Protein AF-A0A167XS06-F1 (afdb_monomer)

Nearest PDB structures (foldseek):
  6rwe-assembly1_I  TM=3.250E-01  e=2.064E+00  Saccharomyces cerevisiae
  8dfv-assembly1_K  TM=3.296E-01  e=2.649E+00  Drosophila melanogaster

Organism: NCBI:txid392613

Structure (mmCIF, N/CA/C/O backbone):
data_AF-A0A167XS06-F1
#
_entry.id   AF-A0A167XS06-F1
#
loop_
_atom_site.group_PDB
_atom_site.id
_atom_site.type_symbol
_atom_site.label_atom_id
_atom_site.label_alt_id
_atom_site.label_comp_id
_atom_site.label_asym_id
_atom_site.label_entity_id
_atom_site.label_seq_id
_atom_site.pdbx_PDB_ins_code
_atom_site.Cartn_x
_atom_site.Cartn_y
_atom_site.Cartn_z
_atom_site.occupancy
_atom_site.B_iso_or_equiv
_atom_site.auth_seq_id
_atom_site.auth_comp_id
_atom_site.auth_asym_id
_atom_site.auth_atom_id
_atom_site.pdbx_PDB_model_num
ATOM 1 N N . MET A 1 1 ? 61.773 34.497 -52.240 1.00 38.25 1 MET A N 1
ATOM 2 C CA . MET A 1 1 ? 62.436 33.696 -53.293 1.00 38.25 1 MET A CA 1
ATOM 3 C C . MET A 1 1 ? 62.289 32.247 -52.859 1.00 38.25 1 MET A C 1
ATOM 5 O O . MET A 1 1 ? 62.785 31.912 -51.798 1.00 38.25 1 MET A O 1
ATOM 9 N N . ALA A 1 2 ? 61.263 31.549 -53.349 1.00 40.41 2 ALA A N 1
ATOM 10 C CA . ALA A 1 2 ? 61.366 30.596 -54.462 1.00 40.41 2 ALA A CA 1
ATOM 11 C C . ALA A 1 2 ? 62.485 29.565 -54.229 1.00 40.41 2 ALA A C 1
ATOM 13 O O . ALA A 1 2 ? 63.642 29.959 -54.188 1.00 40.41 2 ALA A O 1
ATOM 14 N N . PHE A 1 3 ? 62.145 28.284 -54.052 1.00 30.28 3 PHE A N 1
ATOM 15 C CA . PHE A 1 3 ? 62.346 27.257 -55.084 1.00 30.28 3 PHE A CA 1
ATOM 16 C C . PHE A 1 3 ? 61.839 25.873 -54.619 1.00 30.28 3 PHE A C 1
ATOM 18 O O . PHE A 1 3 ? 62.308 25.310 -53.638 1.00 30.28 3 PHE A O 1
ATOM 25 N N . THR A 1 4 ? 60.846 25.390 -55.374 1.00 33.03 4 THR A N 1
ATOM 26 C CA . THR A 1 4 ? 60.600 24.011 -55.850 1.00 33.03 4 THR A CA 1
ATOM 27 C C . THR A 1 4 ? 60.686 22.806 -54.908 1.00 33.03 4 THR A C 1
ATOM 29 O O . THR A 1 4 ? 61.751 22.376 -54.480 1.00 33.03 4 THR A O 1
ATOM 32 N N . VAL A 1 5 ? 59.521 22.165 -54.779 1.00 36.69 5 VAL A N 1
ATOM 33 C CA . VAL A 1 5 ? 59.286 20.775 -54.367 1.00 36.69 5 VAL A CA 1
ATOM 34 C C . VAL A 1 5 ? 59.386 19.865 -55.603 1.00 36.69 5 VAL A C 1
ATOM 36 O O . VAL A 1 5 ? 58.842 20.252 -56.643 1.00 36.69 5 VAL A O 1
ATOM 39 N N . PRO A 1 6 ? 59.991 18.664 -55.536 1.00 50.19 6 PRO A N 1
ATOM 40 C CA . PRO A 1 6 ? 59.804 17.651 -56.560 1.00 50.19 6 PRO A CA 1
ATOM 41 C C . PRO A 1 6 ? 58.687 16.663 -56.194 1.00 50.19 6 PRO A C 1
ATOM 43 O O . PRO A 1 6 ? 58.539 16.220 -55.056 1.00 50.19 6 PRO A O 1
ATOM 46 N N . PHE A 1 7 ? 57.924 16.334 -57.231 1.00 43.00 7 PHE A N 1
ATOM 47 C CA . PHE A 1 7 ? 56.999 15.213 -57.357 1.00 43.00 7 PHE A CA 1
ATOM 48 C C . PHE A 1 7 ? 57.714 13.858 -57.238 1.00 43.00 7 PHE A C 1
ATOM 50 O O . PHE A 1 7 ? 58.844 13.724 -57.702 1.00 43.00 7 PHE A O 1
ATOM 57 N N . ASN A 1 8 ? 57.005 12.866 -56.690 1.00 36.00 8 ASN A N 1
ATOM 58 C CA . ASN A 1 8 ? 56.949 11.435 -57.053 1.00 36.00 8 ASN A CA 1
ATOM 59 C C . ASN A 1 8 ? 56.239 10.727 -55.886 1.00 36.00 8 ASN A C 1
ATOM 61 O O . ASN A 1 8 ? 56.461 11.077 -54.737 1.00 36.00 8 ASN A O 1
ATOM 65 N N . GLY A 1 9 ? 55.363 9.749 -56.032 1.00 35.38 9 GLY A N 1
ATOM 66 C CA . GLY A 1 9 ? 54.934 8.913 -57.137 1.00 35.38 9 GLY A CA 1
ATOM 67 C C . GLY A 1 9 ? 53.962 7.904 -56.513 1.00 35.38 9 GLY A C 1
ATOM 68 O O . GLY A 1 9 ? 54.011 7.640 -55.312 1.00 35.38 9 GLY A O 1
ATOM 69 N N . GLN A 1 10 ? 53.025 7.410 -57.310 1.00 46.12 10 GLN A N 1
ATOM 70 C CA . GLN A 1 10 ? 51.987 6.476 -56.891 1.00 46.12 10 GLN A CA 1
ATOM 71 C C . GLN A 1 10 ? 52.590 5.172 -56.345 1.00 46.12 10 GLN A C 1
ATOM 73 O O . GLN A 1 10 ? 53.419 4.549 -57.004 1.00 46.12 10 GLN A O 1
ATOM 78 N N . GLY A 1 11 ? 52.124 4.749 -55.170 1.00 35.69 11 GLY A N 1
ATOM 79 C CA . GLY A 1 11 ? 52.288 3.397 -54.647 1.00 35.69 11 GLY A CA 1
ATOM 80 C C . GLY A 1 11 ? 50.908 2.810 -54.377 1.00 35.69 11 GLY A C 1
ATOM 81 O O . GLY A 1 11 ? 50.202 3.272 -53.486 1.00 35.69 11 GLY A O 1
ATOM 82 N N . THR A 1 12 ? 50.502 1.836 -55.185 1.00 50.31 12 THR A N 1
ATOM 83 C CA . THR A 1 12 ? 49.352 0.966 -54.922 1.00 50.31 12 THR A CA 1
ATOM 84 C C . THR A 1 12 ? 49.754 -0.059 -53.868 1.00 50.31 12 THR A C 1
ATOM 86 O O . THR A 1 12 ? 50.659 -0.859 -54.107 1.00 50.31 12 THR A O 1
ATOM 89 N N . ASP A 1 13 ? 49.096 -0.013 -52.714 1.00 46.94 13 ASP A N 1
ATOM 90 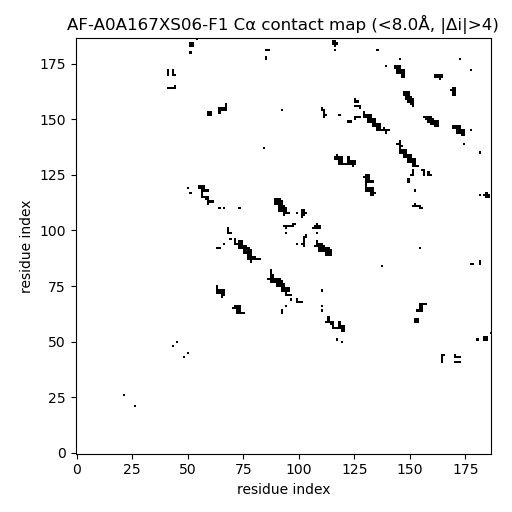C CA . ASP A 1 13 ? 49.273 -0.957 -51.611 1.00 46.94 13 ASP A CA 1
ATOM 91 C C . ASP A 1 13 ? 48.556 -2.289 -51.932 1.00 46.94 13 ASP A C 1
ATOM 93 O O . ASP A 1 13 ? 47.355 -2.268 -52.219 1.00 46.94 13 ASP A O 1
ATOM 97 N N . PRO A 1 14 ? 49.246 -3.447 -51.940 1.00 49.34 14 PRO A N 1
ATOM 98 C CA . PRO A 1 14 ? 48.638 -4.735 -52.265 1.00 49.34 14 PRO A CA 1
ATOM 99 C C . PRO A 1 14 ? 48.014 -5.467 -51.060 1.00 49.34 14 PRO A C 1
ATOM 101 O O . PRO A 1 14 ? 47.667 -6.636 -51.201 1.00 49.34 14 PRO A O 1
ATOM 104 N N . ASN A 1 15 ? 47.834 -4.832 -49.895 1.00 51.81 15 ASN A N 1
ATOM 105 C CA . ASN A 1 15 ? 47.295 -5.496 -48.695 1.00 51.81 15 ASN A CA 1
ATOM 106 C C . ASN A 1 15 ? 45.941 -4.951 -48.217 1.00 51.81 15 ASN A C 1
ATOM 108 O O . ASN A 1 15 ? 45.742 -4.650 -47.042 1.00 51.81 15 ASN A O 1
ATOM 112 N N . MET A 1 16 ? 44.960 -4.907 -49.117 1.00 43.41 16 MET A N 1
ATOM 113 C CA . MET A 1 16 ? 43.557 -4.790 -48.724 1.00 43.41 16 MET A CA 1
ATOM 114 C C . MET A 1 16 ? 43.007 -6.195 -48.447 1.00 43.41 16 MET A C 1
ATOM 116 O O . MET A 1 16 ? 42.441 -6.849 -49.322 1.00 43.41 16 MET A O 1
ATOM 120 N N . GLN A 1 17 ? 43.232 -6.688 -47.227 1.00 44.28 17 GLN A N 1
ATOM 121 C CA . GLN A 1 17 ? 42.512 -7.850 -46.709 1.00 44.28 17 GLN A CA 1
ATOM 122 C C . GLN A 1 17 ? 41.029 -7.485 -46.629 1.00 44.28 17 GLN A C 1
ATOM 124 O O . GLN A 1 17 ? 40.636 -6.590 -45.886 1.00 44.28 17 GLN A O 1
ATOM 129 N N . CYS A 1 18 ? 40.211 -8.147 -47.445 1.00 40.84 18 CYS A N 1
ATOM 130 C CA . CYS A 1 18 ? 38.765 -8.083 -47.326 1.00 40.84 18 CYS A CA 1
ATOM 131 C C . CYS A 1 18 ? 38.370 -8.695 -45.980 1.00 40.84 18 CYS A C 1
ATOM 133 O O . CYS A 1 18 ? 38.622 -9.881 -45.752 1.00 40.84 18 CYS A O 1
ATOM 135 N N . ASP A 1 19 ? 37.761 -7.889 -45.111 1.00 48.00 19 ASP A N 1
ATOM 136 C CA . ASP A 1 19 ? 37.100 -8.388 -43.911 1.00 48.00 19 ASP A CA 1
ATOM 137 C C . ASP A 1 19 ? 36.131 -9.518 -44.297 1.00 48.00 19 ASP A C 1
ATOM 139 O O . ASP A 1 19 ? 35.366 -9.374 -45.262 1.00 48.00 19 ASP A O 1
ATOM 143 N N . PRO A 1 20 ? 36.153 -10.658 -43.587 1.00 49.47 20 PRO A N 1
ATOM 144 C CA . PRO A 1 20 ? 35.199 -11.721 -43.833 1.00 49.47 20 PRO A CA 1
ATOM 145 C C . PRO A 1 20 ? 33.794 -11.179 -43.573 1.00 49.47 20 PRO A C 1
ATOM 147 O O . PRO A 1 20 ? 33.516 -10.617 -42.513 1.00 49.47 20 PRO A O 1
ATOM 150 N N . MET A 1 21 ? 32.910 -11.347 -44.561 1.00 47.50 21 MET A N 1
ATOM 151 C CA . MET A 1 21 ? 31.489 -11.057 -44.413 1.00 47.50 21 MET A CA 1
ATOM 152 C C . MET A 1 21 ? 30.991 -11.693 -43.117 1.00 47.50 21 MET A C 1
ATOM 154 O O . MET A 1 21 ? 31.120 -12.905 -42.931 1.00 47.50 21 MET A O 1
ATOM 158 N N . LEU A 1 22 ? 30.439 -10.859 -42.234 1.00 45.38 22 LEU A N 1
ATOM 159 C CA . LEU A 1 22 ? 29.699 -11.288 -41.056 1.00 45.38 22 LEU A CA 1
ATOM 160 C C . LEU A 1 22 ? 28.706 -12.366 -41.495 1.00 45.38 22 LEU A C 1
ATOM 162 O O . LEU A 1 22 ? 27.775 -12.103 -42.255 1.00 45.38 22 LEU A O 1
ATOM 166 N N . THR A 1 23 ? 28.953 -13.601 -41.070 1.00 54.94 23 THR A N 1
ATOM 167 C CA . THR A 1 23 ? 28.053 -14.722 -41.322 1.00 54.94 23 THR A CA 1
ATOM 168 C C . THR A 1 23 ? 26.709 -14.425 -40.662 1.00 54.94 23 THR A C 1
ATOM 170 O O . THR A 1 23 ? 26.686 -13.877 -39.564 1.00 54.94 23 THR A O 1
ATOM 173 N N . GLU A 1 24 ? 25.585 -14.822 -41.264 1.00 53.19 24 GLU A N 1
ATOM 174 C CA . GLU A 1 24 ? 24.232 -14.608 -40.705 1.00 53.19 24 GLU A CA 1
ATOM 175 C C . GLU A 1 24 ? 24.091 -15.047 -39.227 1.00 53.19 24 GLU A C 1
ATOM 177 O O . GLU A 1 24 ? 23.254 -14.526 -38.492 1.00 53.19 24 GLU A O 1
ATOM 182 N N . SER A 1 25 ? 24.955 -15.948 -38.744 1.00 56.50 25 SER A N 1
ATOM 183 C CA . SER A 1 25 ? 25.010 -16.364 -37.339 1.00 56.50 25 SER A CA 1
ATOM 184 C C . SER A 1 25 ? 25.463 -15.273 -36.355 1.00 56.50 25 SER A C 1
ATOM 186 O O . SER A 1 25 ? 25.025 -15.292 -35.207 1.00 56.50 25 SER A O 1
ATOM 188 N N . SER A 1 26 ? 26.305 -14.310 -36.751 1.00 54.62 26 SER A N 1
ATOM 189 C CA . SER A 1 26 ? 26.764 -13.236 -35.852 1.00 54.62 26 SER A CA 1
ATOM 190 C C . SER A 1 26 ? 25.719 -12.131 -35.694 1.00 54.62 26 SER A C 1
ATOM 192 O O . SER A 1 26 ? 25.590 -11.577 -34.607 1.00 54.62 26 SER A O 1
ATOM 194 N N . PHE A 1 27 ? 24.907 -11.887 -36.727 1.00 53.84 27 PHE A N 1
ATOM 195 C CA . PHE A 1 27 ? 23.783 -10.946 -36.660 1.00 53.84 27 PHE A CA 1
ATOM 196 C C . PHE A 1 27 ? 22.641 -11.474 -35.779 1.00 53.84 27 PHE A C 1
ATOM 198 O O . PHE A 1 27 ? 22.061 -10.717 -35.003 1.00 53.84 27 PHE A O 1
ATOM 205 N N . ASN A 1 28 ? 22.359 -12.780 -35.839 1.00 54.12 28 ASN A N 1
ATOM 206 C CA . ASN A 1 28 ? 21.335 -13.393 -34.989 1.00 54.12 28 ASN A CA 1
ATOM 207 C C . ASN A 1 28 ? 21.727 -13.381 -33.502 1.00 54.12 28 ASN A C 1
ATOM 209 O O . ASN A 1 28 ? 20.868 -13.154 -32.664 1.00 54.12 28 ASN A O 1
ATOM 213 N N . ASN A 1 29 ? 23.014 -13.516 -33.160 1.00 57.19 29 ASN A N 1
ATOM 214 C CA . ASN A 1 29 ? 23.464 -13.460 -31.763 1.00 57.19 29 ASN A CA 1
ATOM 215 C C . ASN A 1 29 ? 23.388 -12.047 -31.149 1.00 57.19 29 ASN A C 1
ATOM 217 O O . ASN A 1 29 ? 23.057 -11.919 -29.969 1.00 57.19 29 ASN A O 1
ATOM 221 N N . GLU A 1 30 ? 23.663 -10.985 -31.916 1.00 56.66 30 GLU A N 1
ATOM 222 C CA . GLU A 1 30 ? 23.468 -9.593 -31.465 1.00 56.66 30 GLU A CA 1
ATOM 223 C C . GLU A 1 30 ? 21.986 -9.218 -31.383 1.00 56.66 30 GLU A C 1
ATOM 225 O O . GLU A 1 30 ? 21.566 -8.566 -30.428 1.00 56.66 30 GLU A O 1
ATOM 230 N N . LEU A 1 31 ? 21.169 -9.678 -32.336 1.00 54.47 31 LEU A N 1
ATOM 231 C CA . LEU A 1 31 ? 19.725 -9.475 -32.294 1.00 54.47 31 LEU A CA 1
ATOM 232 C C . LEU A 1 31 ? 19.092 -10.248 -31.130 1.00 54.47 31 LEU A C 1
ATOM 234 O O . LEU A 1 31 ? 18.261 -9.688 -30.429 1.00 54.47 31 LEU A O 1
ATOM 238 N N . ASP A 1 32 ? 19.532 -11.474 -30.847 1.00 54.62 32 ASP A N 1
ATOM 239 C CA . ASP A 1 32 ? 19.076 -12.252 -29.694 1.00 54.62 32 ASP A CA 1
ATOM 240 C C . ASP A 1 32 ? 19.545 -11.643 -28.370 1.00 54.62 32 ASP A C 1
ATOM 242 O O . ASP A 1 32 ? 18.821 -11.720 -27.384 1.00 54.62 32 ASP A O 1
ATOM 246 N N . SER A 1 33 ? 20.708 -10.990 -28.301 1.00 57.47 33 SER A N 1
ATOM 247 C CA . SER A 1 33 ? 21.148 -10.288 -27.083 1.00 57.47 33 SER A CA 1
ATOM 248 C C . SER A 1 33 ? 20.498 -8.909 -26.909 1.00 57.47 33 SER A C 1
ATOM 250 O O . SER A 1 33 ? 20.222 -8.517 -25.775 1.00 57.47 33 SER A O 1
ATOM 252 N N . LEU A 1 34 ? 20.122 -8.222 -27.992 1.00 52.56 34 LEU A N 1
ATOM 253 C CA . LEU A 1 34 ? 19.254 -7.037 -27.962 1.00 52.56 34 LEU A CA 1
ATOM 254 C C . LEU A 1 34 ? 17.800 -7.393 -27.624 1.00 52.56 34 LEU A C 1
ATOM 256 O O . LEU A 1 34 ? 17.186 -6.722 -26.799 1.00 52.56 34 LEU A O 1
ATOM 260 N N . ILE A 1 35 ? 17.255 -8.475 -28.181 1.00 51.44 35 ILE A N 1
ATOM 261 C CA . ILE A 1 35 ? 15.911 -8.980 -27.873 1.00 51.44 35 ILE A CA 1
ATOM 262 C C . ILE A 1 35 ? 15.873 -9.524 -26.441 1.00 51.44 35 ILE A C 1
ATOM 264 O O . ILE A 1 35 ? 14.959 -9.173 -25.704 1.00 51.44 35 ILE A O 1
ATOM 268 N N . ASN A 1 36 ? 16.882 -10.274 -25.981 1.00 51.44 36 ASN A N 1
ATOM 269 C CA . ASN A 1 36 ? 16.979 -10.711 -24.581 1.00 51.44 36 ASN A CA 1
ATOM 270 C C . ASN A 1 36 ? 17.257 -9.543 -23.615 1.00 51.44 36 ASN A C 1
ATOM 272 O O . ASN A 1 36 ? 16.779 -9.569 -22.481 1.00 51.44 36 ASN A O 1
ATOM 276 N N . GLY A 1 37 ? 17.958 -8.493 -24.061 1.00 47.66 37 GLY A N 1
ATOM 277 C CA . GLY A 1 37 ? 18.175 -7.255 -23.305 1.00 47.66 37 GLY A CA 1
ATOM 278 C C . GLY A 1 37 ? 16.932 -6.361 -23.213 1.00 47.66 37 GLY A C 1
ATOM 279 O O . GLY A 1 37 ? 16.712 -5.712 -22.193 1.00 47.66 37 GLY A O 1
ATOM 280 N N . MET A 1 38 ? 16.071 -6.368 -24.235 1.00 43.72 38 MET A N 1
ATOM 281 C CA . MET A 1 38 ? 14.787 -5.650 -24.252 1.00 43.72 38 MET A CA 1
ATOM 282 C C . MET A 1 38 ? 13.624 -6.482 -23.674 1.00 43.72 38 MET A C 1
ATOM 284 O O . MET A 1 38 ? 12.610 -5.920 -23.260 1.00 43.72 38 MET A O 1
ATOM 288 N N . SER A 1 39 ? 13.774 -7.808 -23.570 1.00 42.47 39 SER A N 1
ATOM 289 C CA . SER A 1 39 ? 12.764 -8.755 -23.061 1.00 42.47 39 SER A CA 1
ATOM 290 C C . SER A 1 39 ? 12.582 -8.737 -21.533 1.00 42.47 39 SER A C 1
ATOM 292 O O . SER A 1 39 ? 11.743 -9.477 -21.018 1.00 42.47 39 SER A O 1
ATOM 294 N N . GLN A 1 40 ? 13.316 -7.904 -20.790 1.00 48.38 40 GLN A N 1
ATOM 295 C CA . GLN A 1 40 ? 13.112 -7.728 -19.343 1.00 48.38 40 GLN A CA 1
ATOM 296 C C . GLN A 1 40 ? 12.575 -6.354 -18.942 1.00 48.38 40 GLN A C 1
ATOM 298 O O . GLN A 1 40 ? 12.510 -6.044 -17.751 1.00 48.38 40 GLN A O 1
ATOM 303 N N . MET A 1 41 ? 12.097 -5.540 -19.888 1.00 50.22 41 MET A N 1
ATOM 304 C CA . MET A 1 41 ? 11.136 -4.514 -19.500 1.00 50.22 41 MET A CA 1
ATOM 305 C C . MET A 1 41 ? 9.880 -5.247 -19.043 1.00 50.22 41 MET A C 1
ATOM 307 O O . MET A 1 41 ? 9.080 -5.685 -19.864 1.00 50.22 41 MET A O 1
ATOM 311 N N . SER A 1 42 ? 9.741 -5.438 -17.729 1.00 53.28 42 SER A N 1
ATOM 312 C CA . SER A 1 42 ? 8.513 -5.906 -17.105 1.00 53.28 42 SER A CA 1
ATOM 313 C C . SER A 1 42 ? 7.412 -4.952 -17.542 1.00 53.28 42 SER A C 1
ATOM 315 O O . SER A 1 42 ? 7.264 -3.864 -16.981 1.00 53.28 42 SER A O 1
ATOM 317 N N . ILE A 1 43 ? 6.700 -5.322 -18.608 1.00 64.31 43 ILE A N 1
ATOM 318 C CA . ILE A 1 43 ? 5.563 -4.569 -19.108 1.00 64.31 43 ILE A CA 1
ATOM 319 C C . ILE A 1 43 ? 4.573 -4.625 -17.962 1.00 64.31 43 ILE A C 1
ATOM 321 O O . ILE A 1 43 ? 3.975 -5.670 -17.697 1.00 64.31 43 ILE A O 1
ATOM 325 N N . LEU A 1 44 ? 4.479 -3.516 -17.232 1.00 73.56 44 LEU A N 1
ATOM 326 C CA . LEU A 1 44 ? 3.469 -3.309 -16.217 1.00 73.56 44 LEU A CA 1
ATOM 327 C C . LEU A 1 44 ? 2.151 -3.795 -16.823 1.00 73.56 44 LEU A C 1
ATOM 329 O O . LEU A 1 44 ? 1.776 -3.266 -17.875 1.00 73.56 44 LEU A O 1
ATOM 333 N N . PRO A 1 45 ? 1.491 -4.820 -16.246 1.00 79.81 45 PRO A N 1
ATOM 334 C CA . PRO A 1 45 ? 0.303 -5.394 -16.852 1.00 79.81 45 PRO A CA 1
ATOM 335 C C . PRO A 1 45 ? -0.645 -4.278 -17.254 1.00 79.81 45 PRO A C 1
ATOM 337 O O . PRO A 1 45 ? -0.842 -3.347 -16.472 1.00 79.81 45 PRO A O 1
ATOM 340 N N . GLU A 1 46 ? -1.208 -4.346 -18.458 1.00 81.56 46 GLU A N 1
ATOM 341 C CA . GLU A 1 46 ? -1.997 -3.247 -19.026 1.00 81.56 46 GLU A CA 1
ATOM 342 C C . GLU A 1 46 ? -3.099 -2.781 -18.064 1.00 81.56 46 GLU A C 1
ATOM 344 O O . GLU A 1 46 ? -3.368 -1.591 -17.940 1.00 81.56 46 GLU A O 1
ATOM 349 N N . ILE A 1 47 ? -3.663 -3.703 -17.281 1.00 78.62 47 ILE A N 1
ATOM 350 C CA . ILE A 1 47 ? -4.641 -3.417 -16.228 1.00 78.62 47 ILE A CA 1
ATOM 351 C C . ILE A 1 47 ? -4.087 -2.561 -15.073 1.00 78.62 47 ILE A C 1
ATOM 353 O O . ILE A 1 47 ? -4.783 -1.700 -14.537 1.00 78.62 47 ILE A O 1
ATOM 357 N N . ILE A 1 48 ? -2.826 -2.757 -14.685 1.00 82.31 48 ILE A N 1
ATOM 358 C CA . ILE A 1 48 ? -2.150 -1.927 -13.686 1.00 82.31 48 ILE A CA 1
ATOM 359 C C . ILE A 1 48 ? -1.771 -0.587 -14.319 1.00 82.31 48 ILE A C 1
ATOM 361 O O . ILE A 1 48 ? -2.046 0.452 -13.725 1.00 82.31 48 ILE A O 1
ATOM 365 N N . ALA A 1 49 ? -1.209 -0.602 -15.531 1.00 81.62 49 ALA A N 1
ATOM 366 C CA . ALA A 1 49 ? -0.810 0.603 -16.252 1.00 81.62 49 ALA A CA 1
ATOM 367 C C . ALA A 1 49 ? -2.000 1.545 -16.494 1.00 81.62 49 ALA A C 1
ATOM 369 O O . ALA A 1 49 ? -1.995 2.676 -16.013 1.00 81.62 49 ALA A O 1
ATOM 370 N N . SER A 1 50 ? -3.055 1.061 -17.155 1.00 80.44 50 SER A N 1
ATOM 371 C CA . SER A 1 50 ? -4.315 1.793 -17.360 1.00 80.44 50 SER A CA 1
ATOM 372 C C . SER A 1 50 ? -4.945 2.207 -16.035 1.00 80.44 50 SER A C 1
ATOM 374 O O . SER A 1 50 ? -5.474 3.311 -15.887 1.00 80.44 50 SER A O 1
ATOM 376 N N . GLY A 1 51 ? -4.823 1.341 -15.033 1.00 78.44 51 GLY A N 1
ATOM 377 C CA . GLY A 1 51 ? -5.370 1.575 -13.725 1.00 78.44 51 GLY A CA 1
ATOM 378 C C . GLY A 1 51 ? -4.782 2.771 -12.995 1.00 78.44 51 GLY A C 1
ATOM 379 O O . GLY A 1 51 ? -5.511 3.501 -12.320 1.00 78.44 51 GLY A O 1
ATOM 380 N N . LEU A 1 52 ? -3.492 3.034 -13.176 1.00 78.56 52 LEU A N 1
ATOM 381 C CA . LEU A 1 52 ? -2.835 4.210 -12.613 1.00 78.56 52 LEU A CA 1
ATOM 382 C C . LEU A 1 52 ? -3.397 5.515 -13.178 1.00 78.56 52 LEU A C 1
ATOM 384 O O . LEU A 1 52 ? -3.441 6.494 -12.446 1.00 78.56 52 LEU A O 1
ATOM 388 N N . TYR A 1 53 ? -3.913 5.522 -14.407 1.00 77.81 53 TYR A N 1
ATOM 389 C CA . TYR A 1 53 ? -4.519 6.706 -15.033 1.00 77.81 53 TYR A CA 1
ATOM 390 C C . TYR A 1 53 ? -6.026 6.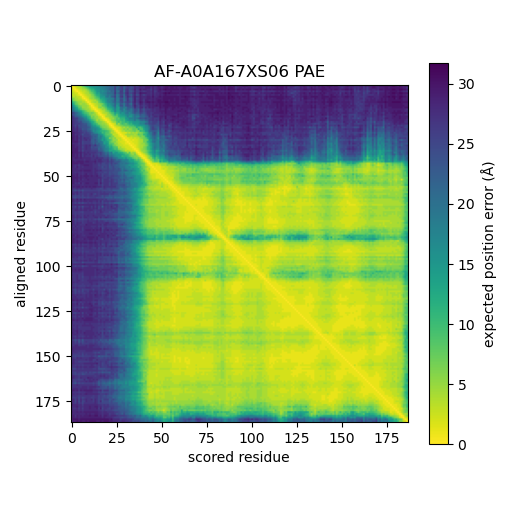833 -14.803 1.00 77.81 53 TYR A C 1
ATOM 392 O O . TYR A 1 53 ? -6.643 7.807 -15.225 1.00 77.81 53 TYR A O 1
ATOM 400 N N . ASN A 1 54 ? -6.647 5.851 -14.157 1.00 80.06 54 ASN A N 1
ATOM 401 C CA . ASN A 1 54 ? -8.090 5.847 -13.989 1.00 80.06 54 ASN A CA 1
ATOM 402 C C . ASN A 1 54 ? -8.526 6.777 -12.837 1.00 80.06 54 ASN A C 1
ATOM 404 O O . ASN A 1 54 ? -8.157 6.523 -11.694 1.00 80.06 54 ASN A O 1
ATOM 408 N N . PRO A 1 55 ? -9.386 7.782 -13.056 1.00 81.81 55 PRO A N 1
ATOM 409 C CA . PRO A 1 55 ? -9.823 8.673 -11.976 1.00 81.81 55 PRO A CA 1
ATOM 410 C C . PRO A 1 55 ? -10.728 7.973 -10.945 1.00 81.81 55 PRO A C 1
ATOM 412 O O . PRO A 1 55 ? -10.938 8.468 -9.838 1.00 81.81 55 PRO A O 1
ATOM 415 N N . ARG A 1 56 ? -11.290 6.800 -11.273 1.00 88.12 56 ARG A N 1
ATOM 416 C CA . ARG A 1 56 ? -12.162 6.045 -10.366 1.00 88.12 56 ARG A CA 1
ATOM 417 C C . ARG A 1 56 ? -11.328 5.332 -9.308 1.00 88.12 56 ARG A C 1
ATOM 419 O O . ARG A 1 56 ? -10.849 4.214 -9.508 1.00 88.12 56 ARG A O 1
ATOM 426 N N . ARG A 1 57 ? -11.186 5.982 -8.156 1.00 90.06 57 ARG A N 1
ATOM 427 C CA . ARG A 1 57 ? -10.596 5.403 -6.946 1.00 90.06 57 ARG A CA 1
ATOM 428 C C . ARG A 1 57 ? -11.685 4.969 -5.980 1.00 90.06 57 ARG A C 1
ATOM 430 O O . ARG A 1 57 ? -12.667 5.676 -5.771 1.00 90.06 57 ARG A O 1
ATOM 437 N N . LEU A 1 58 ? -11.490 3.814 -5.356 1.00 93.38 58 LEU A N 1
ATOM 438 C CA . LEU A 1 58 ? -12.330 3.397 -4.243 1.00 93.38 58 LEU A CA 1
ATOM 439 C C . LEU A 1 58 ? -12.005 4.228 -2.993 1.00 93.38 58 LEU A C 1
ATOM 441 O O . LEU A 1 58 ? -10.839 4.585 -2.766 1.00 93.38 58 LEU A O 1
ATOM 445 N N . PRO A 1 59 ? -13.008 4.496 -2.141 1.00 94.12 59 PRO A N 1
ATOM 446 C CA . PRO A 1 59 ? -12.802 5.262 -0.923 1.00 94.12 59 PRO A CA 1
ATOM 447 C C . PRO A 1 59 ? -11.796 4.570 0.005 1.00 94.12 59 PRO A C 1
ATOM 449 O O . PRO A 1 59 ? -11.666 3.342 0.033 1.00 94.12 59 PRO A O 1
ATOM 452 N N . PHE A 1 60 ? -11.078 5.373 0.777 1.00 92.75 60 PHE A N 1
ATOM 453 C CA . PHE A 1 60 ? -10.248 4.914 1.889 1.00 92.75 60 PHE A CA 1
ATOM 454 C C . PHE A 1 60 ? -11.092 4.845 3.176 1.00 92.75 60 PHE A C 1
ATOM 456 O O . PHE A 1 60 ? -12.170 5.451 3.227 1.00 92.75 60 PHE A O 1
ATOM 463 N N . PRO A 1 61 ? -10.661 4.094 4.206 1.00 94.44 61 PRO A N 1
ATOM 464 C CA . PRO A 1 61 ? -11.383 4.039 5.473 1.00 94.44 61 PRO A CA 1
ATOM 465 C C . PRO A 1 61 ? -11.466 5.434 6.103 1.00 94.44 61 PRO A C 1
ATOM 467 O O . PRO A 1 61 ? -10.442 6.080 6.301 1.00 94.44 61 PRO A O 1
ATOM 470 N N . GLN A 1 62 ? -12.690 5.882 6.393 1.00 9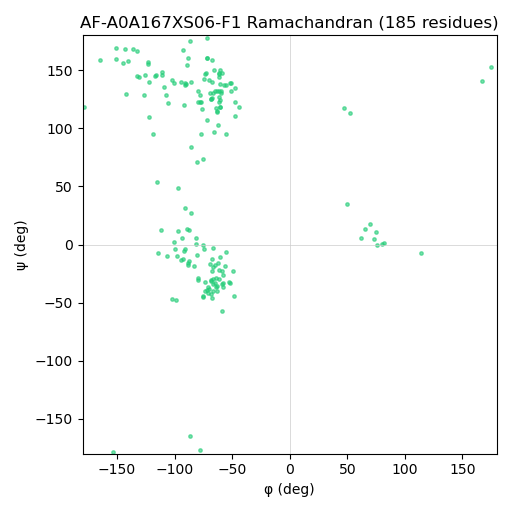4.00 62 GLN A N 1
ATOM 471 C CA . GLN A 1 62 ? -12.953 7.161 7.072 1.00 94.00 62 GLN A CA 1
ATOM 472 C C . GLN A 1 62 ? -12.825 7.047 8.595 1.00 94.00 62 GLN A C 1
ATOM 474 O O . GLN A 1 62 ? -12.662 8.048 9.286 1.00 94.00 62 GLN A O 1
ATOM 479 N N . GLU A 1 63 ? -12.891 5.821 9.112 1.00 95.25 63 GLU A N 1
ATOM 480 C CA . GLU A 1 63 ? -12.761 5.526 10.531 1.00 95.25 63 GLU A CA 1
ATOM 481 C C . GLU A 1 63 ? -11.515 4.677 10.794 1.00 95.25 63 GLU A C 1
ATOM 483 O O . GLU A 1 63 ? -11.190 3.803 9.977 1.00 95.25 63 GLU A O 1
ATOM 488 N N . PRO A 1 64 ? -10.846 4.871 11.947 1.00 96.81 64 PRO A N 1
ATOM 489 C CA . PRO A 1 64 ? -9.693 4.064 12.309 1.00 96.81 64 PRO A CA 1
ATOM 490 C C . PRO A 1 64 ? -10.072 2.579 12.441 1.00 96.81 64 PRO A C 1
ATOM 492 O O . PRO A 1 64 ? -10.945 2.249 13.255 1.00 96.81 64 PRO A O 1
ATOM 495 N N . PRO A 1 65 ? -9.433 1.664 11.688 1.00 96.88 65 PRO A N 1
ATOM 496 C CA . PRO A 1 65 ? -9.693 0.240 11.814 1.00 96.88 65 PRO A CA 1
ATOM 497 C C . PRO A 1 65 ? -9.223 -0.310 13.166 1.00 96.88 65 PRO A C 1
ATOM 499 O O . PRO A 1 65 ? -8.352 0.240 13.845 1.00 96.88 65 PRO A O 1
ATOM 502 N N . ILE A 1 66 ? -9.798 -1.448 13.543 1.00 97.19 66 ILE A N 1
ATOM 503 C CA . ILE A 1 66 ? -9.290 -2.262 14.643 1.00 97.19 66 ILE A CA 1
ATOM 504 C C . ILE A 1 66 ? -8.102 -3.078 14.131 1.00 97.19 66 ILE A C 1
ATOM 506 O O . ILE A 1 66 ? -8.188 -3.707 13.073 1.00 97.19 66 ILE A O 1
ATOM 510 N N . CYS A 1 67 ? -6.993 -3.079 14.871 1.00 96.31 67 CYS A N 1
ATOM 511 C CA . CYS A 1 67 ? -5.824 -3.877 14.534 1.00 96.31 67 CYS A CA 1
ATOM 512 C C . CYS A 1 67 ? -6.192 -5.365 14.513 1.00 96.31 67 CYS A C 1
ATOM 514 O O . CYS A 1 67 ? -6.517 -5.948 15.545 1.00 96.31 67 CYS A O 1
ATOM 516 N N . CYS A 1 68 ? -6.056 -6.009 13.353 1.00 94.00 68 CYS A N 1
ATOM 517 C CA . CYS A 1 68 ? -6.343 -7.438 13.189 1.00 94.00 68 CYS A CA 1
ATOM 518 C C . CYS A 1 68 ? -5.393 -8.378 13.959 1.00 94.00 68 CYS A C 1
ATOM 520 O O . CYS A 1 68 ? -5.571 -9.592 13.911 1.00 94.00 68 CYS A O 1
ATOM 522 N N . ARG A 1 69 ? -4.371 -7.838 14.638 1.00 93.50 69 ARG A N 1
ATOM 523 C CA . ARG A 1 69 ? -3.406 -8.610 15.433 1.00 93.50 69 ARG A CA 1
ATOM 524 C C . ARG A 1 69 ? -3.672 -8.544 16.933 1.00 93.50 69 ARG A C 1
ATOM 526 O O . ARG A 1 69 ? -3.645 -9.583 17.574 1.00 93.50 69 ARG A O 1
ATOM 533 N N . CYS A 1 70 ? -3.913 -7.354 17.486 1.00 95.75 70 CYS A N 1
ATOM 534 C CA . CYS A 1 70 ? -4.103 -7.172 18.933 1.00 95.75 70 CYS A CA 1
ATOM 535 C C . CYS A 1 70 ? -5.507 -6.705 19.342 1.00 95.75 70 CYS A C 1
ATOM 537 O O . CYS A 1 70 ? -5.780 -6.610 20.532 1.00 95.75 70 CYS A O 1
ATOM 539 N N . GLY A 1 71 ? -6.389 -6.368 18.395 1.00 96.31 71 GLY A N 1
ATOM 540 C CA . GLY A 1 71 ? -7.734 -5.868 18.698 1.00 96.31 71 GLY A CA 1
ATOM 541 C C . GLY A 1 71 ? -7.797 -4.411 19.178 1.00 96.31 71 GLY A C 1
ATOM 542 O O . GLY A 1 71 ? -8.889 -3.901 19.415 1.00 96.31 71 GLY A O 1
ATOM 543 N N . THR A 1 72 ? -6.667 -3.706 19.293 1.00 96.81 72 THR A N 1
ATOM 544 C CA . THR A 1 72 ? -6.646 -2.281 19.663 1.00 96.81 72 THR A CA 1
ATOM 545 C C . THR A 1 72 ? -7.091 -1.400 18.492 1.00 96.81 72 THR A C 1
ATOM 547 O O . THR A 1 72 ? -6.771 -1.676 17.331 1.00 96.81 72 THR A O 1
ATOM 550 N N . ARG A 1 73 ? -7.838 -0.328 18.783 1.00 96.38 73 ARG A N 1
ATOM 551 C CA . ARG A 1 73 ? -8.215 0.689 17.792 1.00 96.38 73 ARG A CA 1
ATOM 552 C C . ARG A 1 73 ? -6.967 1.439 17.333 1.00 96.38 73 ARG A C 1
ATOM 554 O O . ARG A 1 73 ? -6.194 1.898 18.156 1.00 96.38 73 ARG A O 1
ATOM 561 N N . SER A 1 74 ? -6.784 1.571 16.024 1.00 97.31 74 SER A N 1
ATOM 562 C CA . SER A 1 74 ? -5.683 2.372 15.486 1.00 97.31 74 SER A CA 1
ATOM 563 C C . SER A 1 74 ? -5.890 3.873 15.682 1.00 97.31 74 SER A C 1
ATOM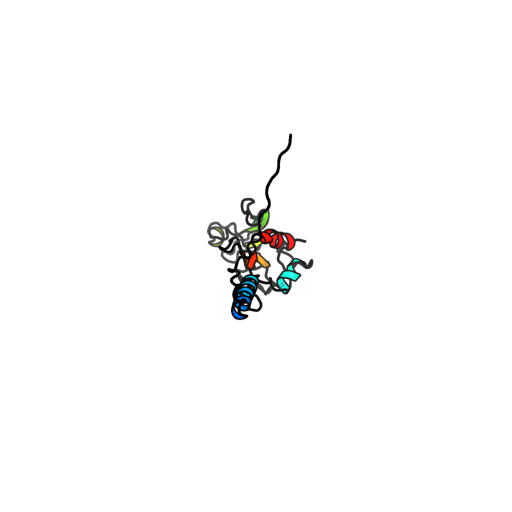 565 O O . SER A 1 74 ? -7.023 4.334 15.828 1.00 97.31 74 SER A O 1
ATOM 567 N N . VAL A 1 75 ? -4.806 4.636 15.594 1.00 97.31 75 VAL A N 1
ATOM 568 C CA . VAL A 1 75 ? -4.811 6.100 15.643 1.00 97.31 75 VAL A CA 1
ATOM 569 C C . VAL A 1 75 ? -4.436 6.697 14.281 1.00 97.31 75 VAL A C 1
ATOM 571 O O . VAL A 1 75 ? -3.673 6.073 13.532 1.00 97.31 75 VAL A O 1
ATOM 574 N N . PRO A 1 76 ? -4.972 7.879 13.918 1.00 97.44 76 PRO A N 1
ATOM 575 C CA . PRO A 1 76 ? -4.492 8.638 12.767 1.00 97.44 76 PRO A CA 1
ATOM 576 C C . PRO A 1 76 ? -3.019 9.019 12.944 1.00 97.44 76 PRO A C 1
ATOM 578 O O . PRO A 1 76 ? -2.615 9.449 14.020 1.00 97.44 76 PRO A O 1
ATOM 581 N N . ASP A 1 77 ? -2.233 8.895 11.880 1.00 96.50 77 ASP A N 1
ATOM 582 C CA . ASP A 1 77 ? -0.817 9.263 11.857 1.00 96.50 77 ASP A CA 1
ATOM 583 C C . ASP A 1 77 ? -0.374 9.619 10.424 1.00 96.50 77 ASP A C 1
ATOM 585 O O . ASP A 1 77 ? -1.158 9.573 9.467 1.00 96.50 77 ASP A O 1
ATOM 589 N N . ARG A 1 78 ? 0.902 9.954 10.242 1.00 95.06 78 ARG A N 1
ATOM 590 C CA . ARG A 1 78 ? 1.548 10.124 8.942 1.00 95.06 78 ARG A CA 1
ATOM 591 C C . ARG A 1 78 ? 2.758 9.216 8.805 1.00 95.06 78 ARG A C 1
ATOM 593 O O . ARG A 1 78 ? 3.381 8.769 9.768 1.00 95.06 78 ARG A O 1
ATOM 600 N N . VAL A 1 79 ? 3.101 8.899 7.566 1.00 90.81 79 VAL A N 1
ATOM 601 C CA . VAL A 1 79 ? 4.399 8.293 7.285 1.00 90.81 79 VAL A CA 1
ATOM 602 C C . VAL A 1 79 ? 5.492 9.333 7.526 1.00 90.81 79 VAL A C 1
ATOM 604 O O . VAL A 1 79 ? 5.366 10.443 7.008 1.00 90.81 79 VAL A O 1
ATOM 607 N N . PRO A 1 80 ? 6.556 8.997 8.283 1.00 88.25 80 PRO A N 1
ATOM 608 C CA . PRO A 1 80 ? 7.645 9.924 8.551 1.00 88.25 80 PRO A CA 1
ATOM 609 C C . PRO A 1 80 ? 8.209 10.532 7.269 1.00 88.25 80 PRO A C 1
ATOM 611 O O . PRO A 1 80 ? 8.434 9.825 6.283 1.00 88.25 80 PRO A O 1
ATOM 614 N N . SER A 1 81 ? 8.509 11.827 7.307 1.00 86.12 81 SER A N 1
ATOM 615 C CA . SER A 1 81 ? 9.141 12.553 6.198 1.00 86.12 81 SER A CA 1
ATOM 616 C C . SER A 1 81 ? 10.528 12.002 5.839 1.00 86.12 81 SER A C 1
ATOM 618 O O . SER A 1 81 ? 10.990 12.137 4.707 1.00 86.12 81 SER A O 1
ATOM 620 N N . SER A 1 82 ? 11.178 11.300 6.775 1.00 82.94 82 SER A N 1
ATOM 621 C CA . SER A 1 82 ? 12.422 10.562 6.541 1.00 82.94 82 SER A CA 1
ATOM 622 C C . SER A 1 82 ? 12.256 9.352 5.612 1.00 82.94 82 SER A C 1
ATOM 624 O O . SER A 1 82 ? 13.261 8.837 5.116 1.00 82.94 82 SER A O 1
ATOM 626 N N . ASN A 1 83 ? 11.025 8.912 5.313 1.00 80.81 83 ASN A N 1
ATOM 627 C CA . ASN A 1 83 ? 10.758 7.851 4.344 1.00 80.81 83 ASN A CA 1
ATOM 628 C C . ASN A 1 83 ? 10.922 8.362 2.899 1.00 80.81 83 ASN A C 1
ATOM 630 O O . ASN A 1 83 ? 9.959 8.549 2.152 1.00 80.81 83 ASN A O 1
ATOM 634 N N . ARG A 1 84 ? 12.182 8.561 2.491 1.00 67.69 84 ARG A N 1
ATOM 635 C CA . ARG A 1 84 ? 12.592 9.082 1.169 1.00 67.69 84 ARG A CA 1
ATOM 636 C C . ARG A 1 84 ? 12.144 8.229 -0.016 1.00 67.69 84 ARG A C 1
ATOM 638 O O . ARG A 1 84 ? 12.262 8.636 -1.165 1.00 67.69 84 ARG A O 1
ATOM 645 N N . LEU A 1 85 ? 11.648 7.033 0.257 1.00 68.75 85 LEU A N 1
ATOM 646 C CA . LEU A 1 85 ? 11.340 6.010 -0.725 1.00 68.75 85 LEU A CA 1
ATOM 647 C C . LEU A 1 85 ? 9.902 6.127 -1.265 1.00 68.75 85 LEU A C 1
ATOM 649 O O . LEU A 1 85 ? 9.441 5.235 -1.976 1.00 68.75 85 LEU A O 1
ATOM 653 N N . GLY A 1 86 ? 9.254 7.264 -0.987 1.00 69.81 86 GLY A N 1
ATOM 654 C CA . GLY A 1 86 ? 8.162 7.823 -1.782 1.00 69.81 86 GLY A CA 1
ATOM 655 C C . GLY A 1 86 ? 6.800 7.852 -1.092 1.00 69.81 86 GLY A C 1
ATOM 656 O O . GLY A 1 86 ? 5.888 8.506 -1.588 1.00 69.81 86 GLY A O 1
ATOM 657 N N . ASP A 1 87 ? 6.689 7.240 0.084 1.00 83.06 87 ASP A N 1
ATOM 658 C CA . ASP A 1 87 ? 5.496 7.309 0.928 1.00 83.06 87 ASP A CA 1
ATOM 659 C C . ASP A 1 87 ? 5.599 8.373 2.033 1.00 83.06 87 ASP A C 1
ATOM 661 O O . ASP A 1 87 ? 4.763 8.383 2.930 1.00 83.06 87 ASP A O 1
ATOM 665 N N . ALA A 1 88 ? 6.592 9.267 2.000 1.00 87.25 88 ALA A N 1
ATOM 666 C CA . ALA A 1 88 ? 6.693 10.371 2.956 1.00 87.25 88 ALA A CA 1
ATOM 667 C C . ALA A 1 88 ? 5.380 11.173 3.049 1.00 87.25 88 ALA A C 1
ATOM 669 O O . ALA A 1 88 ? 4.705 11.420 2.046 1.00 87.25 88 ALA A O 1
ATOM 670 N N . ASP A 1 89 ? 5.017 11.546 4.277 1.00 89.31 89 ASP A N 1
ATOM 671 C CA . ASP A 1 89 ? 3.868 12.384 4.637 1.00 89.31 89 ASP A CA 1
ATOM 672 C C . ASP A 1 89 ? 2.486 11.832 4.270 1.00 89.31 89 ASP A C 1
ATOM 674 O O . ASP A 1 89 ? 1.466 12.503 4.482 1.00 89.31 89 ASP A O 1
ATOM 678 N N . ARG A 1 90 ? 2.403 10.596 3.761 1.00 91.12 90 ARG A N 1
ATOM 679 C CA . ARG A 1 90 ? 1.111 9.974 3.472 1.00 91.12 90 ARG A CA 1
ATOM 680 C C . ARG A 1 90 ? 0.312 9.799 4.767 1.00 91.12 90 ARG A C 1
ATOM 682 O O . ARG A 1 90 ? 0.863 9.284 5.742 1.00 91.12 90 ARG A O 1
ATOM 689 N N . PRO A 1 91 ? -0.973 10.192 4.791 1.00 94.94 91 PRO A N 1
ATOM 690 C CA . PRO A 1 91 ? -1.816 9.967 5.951 1.00 94.94 91 PRO A CA 1
ATOM 691 C C . PRO A 1 91 ? -2.116 8.468 6.075 1.00 94.94 91 PRO A C 1
ATOM 693 O O . PRO A 1 91 ? -2.267 7.751 5.077 1.00 94.94 91 PRO A O 1
ATOM 696 N N . CYS A 1 92 ? -2.139 7.973 7.305 1.00 95.94 92 CYS A N 1
ATOM 697 C CA . CYS A 1 92 ? -2.304 6.557 7.591 1.00 95.94 92 CYS A CA 1
ATOM 698 C C . CYS A 1 92 ? -2.982 6.322 8.941 1.00 95.94 92 CYS A C 1
ATOM 700 O O . CYS A 1 92 ? -3.147 7.237 9.744 1.00 95.94 92 CYS A O 1
ATOM 702 N N . TYR A 1 93 ? -3.364 5.073 9.177 1.00 97.56 93 TYR A N 1
ATOM 703 C CA . TYR A 1 93 ? -3.734 4.578 10.493 1.00 97.56 93 TYR A CA 1
ATOM 704 C C . TYR A 1 93 ? -2.664 3.624 11.014 1.00 97.56 93 TYR A C 1
ATOM 706 O O . TYR A 1 93 ? -2.206 2.735 10.280 1.00 97.56 93 TYR A O 1
ATOM 714 N N . ARG A 1 94 ? -2.300 3.779 12.292 1.00 96.44 94 ARG A N 1
ATOM 715 C CA . ARG A 1 94 ? -1.333 2.913 12.975 1.00 96.44 94 ARG A CA 1
ATOM 716 C C . ARG A 1 94 ? -1.881 2.304 14.253 1.00 96.44 94 ARG A C 1
ATOM 718 O O . ARG A 1 94 ? -2.630 2.937 14.982 1.00 96.44 94 ARG A O 1
ATOM 725 N N . CYS A 1 95 ? -1.465 1.078 14.539 1.00 96.88 95 CYS A N 1
ATOM 726 C CA . CYS A 1 95 ? -1.593 0.493 15.866 1.00 96.88 95 CYS A CA 1
ATOM 727 C C . CYS A 1 95 ? -0.658 1.231 16.834 1.00 96.88 95 CYS A C 1
ATOM 729 O O . CYS A 1 95 ? 0.538 1.306 16.569 1.00 96.88 95 CYS A O 1
ATOM 731 N N . ASP A 1 96 ? -1.195 1.746 17.935 1.00 94.62 96 ASP A N 1
ATOM 732 C CA . ASP A 1 96 ? -0.477 2.447 19.009 1.00 94.62 96 ASP A CA 1
ATOM 733 C C . ASP A 1 96 ? -0.190 1.554 20.228 1.00 94.62 96 ASP A C 1
ATOM 735 O O . ASP A 1 96 ? 0.493 1.966 21.156 1.00 94.62 96 ASP A O 1
ATOM 739 N N . ASN A 1 97 ? -0.678 0.312 20.222 1.00 96.06 97 ASN A N 1
ATOM 740 C CA . ASN A 1 97 ? -0.371 -0.665 21.257 1.00 96.06 97 ASN A CA 1
ATOM 741 C C . ASN A 1 97 ? 1.086 -1.149 21.142 1.00 96.06 97 ASN A C 1
ATOM 743 O O . ASN A 1 97 ? 1.405 -1.949 20.258 1.00 96.06 97 ASN A O 1
ATOM 747 N N . ASP A 1 98 ? 1.940 -0.713 22.067 1.00 94.31 98 ASP A N 1
ATOM 748 C CA . ASP A 1 98 ? 3.367 -1.063 22.112 1.00 94.31 98 ASP A CA 1
ATOM 749 C C . ASP A 1 98 ? 3.638 -2.548 22.410 1.00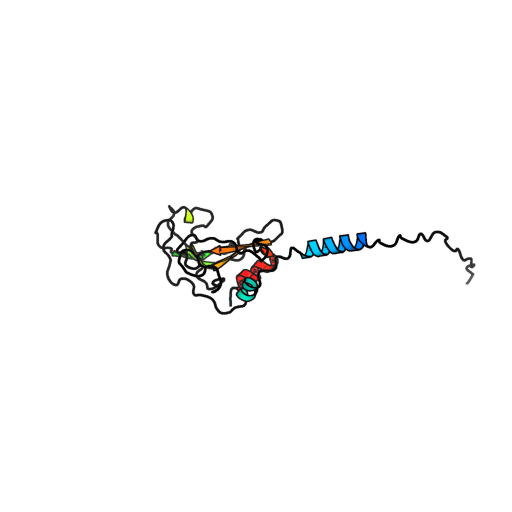 94.31 98 ASP A C 1
ATOM 751 O O . ASP A 1 98 ? 4.699 -3.062 22.063 1.00 94.31 98 ASP A O 1
ATOM 755 N N . ALA A 1 99 ? 2.672 -3.282 22.973 1.00 95.00 99 ALA A N 1
ATOM 756 C CA . ALA A 1 99 ? 2.770 -4.735 23.128 1.00 95.00 99 ALA A CA 1
ATOM 757 C C . ALA A 1 99 ? 2.419 -5.497 21.834 1.00 95.00 99 ALA A C 1
ATOM 759 O O . ALA A 1 99 ? 2.593 -6.714 21.751 1.00 95.00 99 ALA A O 1
ATOM 760 N N . CYS A 1 100 ? 1.907 -4.815 20.803 1.00 94.56 100 CYS A N 1
ATOM 761 C CA . CYS A 1 100 ? 1.577 -5.449 19.536 1.00 94.56 100 CYS A CA 1
ATOM 762 C C . CYS A 1 100 ? 2.840 -5.684 18.700 1.00 94.56 100 CYS A C 1
ATOM 764 O O . CYS A 1 100 ? 3.505 -4.737 18.287 1.00 94.56 100 CYS A O 1
ATOM 766 N N . TRP A 1 101 ? 3.100 -6.938 18.316 1.00 89.12 101 TRP A N 1
ATOM 767 C CA . TRP A 1 101 ? 4.174 -7.282 17.371 1.00 89.12 101 TRP A CA 1
ATOM 768 C C . TRP A 1 101 ? 4.110 -6.478 16.061 1.00 89.12 101 TRP A C 1
ATOM 770 O O . TRP A 1 101 ? 5.132 -6.152 15.463 1.00 89.12 101 TRP A O 1
ATOM 780 N N . TRP A 1 102 ? 2.906 -6.111 15.607 1.00 86.25 102 TRP A N 1
ATOM 781 C CA . TRP A 1 102 ? 2.748 -5.285 14.409 1.00 86.25 102 TRP A CA 1
ATOM 782 C C . TRP A 1 102 ? 3.336 -3.879 14.589 1.00 86.25 102 TRP A C 1
ATOM 784 O O . TRP A 1 102 ? 3.846 -3.305 13.627 1.00 86.25 102 TRP A O 1
ATOM 794 N N . ARG A 1 103 ? 3.273 -3.336 15.815 1.00 89.75 103 ARG A N 1
ATOM 795 C CA . ARG A 1 103 ? 3.828 -2.033 16.204 1.00 89.75 103 ARG A CA 1
ATOM 796 C C . ARG A 1 103 ? 5.345 -2.080 16.346 1.00 89.75 103 ARG A C 1
ATOM 798 O O . ARG A 1 103 ? 6.011 -1.188 15.836 1.00 89.75 103 ARG A O 1
ATOM 805 N N . THR A 1 104 ? 5.879 -3.116 16.981 1.00 86.50 104 THR A N 1
ATOM 806 C CA . THR A 1 104 ? 7.317 -3.235 17.272 1.00 86.50 104 THR A CA 1
ATOM 807 C C . THR A 1 104 ? 8.134 -3.871 16.145 1.00 86.50 104 THR A C 1
ATOM 809 O O . THR A 1 104 ? 9.358 -3.769 16.145 1.00 86.50 104 THR A O 1
ATOM 812 N N . GLY A 1 105 ? 7.480 -4.508 15.171 1.00 84.25 105 GLY A N 1
ATOM 813 C CA . GLY A 1 105 ? 8.127 -5.143 14.026 1.00 84.25 105 GLY A CA 1
ATOM 814 C C . GLY A 1 105 ? 8.400 -4.210 12.838 1.00 84.25 105 GLY A C 1
ATOM 815 O O . GLY A 1 105 ? 8.293 -2.985 12.908 1.00 84.25 105 GLY A O 1
ATOM 816 N N . ALA A 1 106 ? 8.698 -4.826 11.689 1.00 76.06 106 ALA A N 1
ATOM 817 C CA . ALA A 1 106 ? 9.109 -4.142 10.456 1.00 76.06 106 ALA A CA 1
ATOM 818 C C . ALA A 1 106 ? 8.087 -3.128 9.899 1.00 76.06 106 ALA A C 1
ATOM 820 O O . ALA A 1 106 ? 8.459 -2.222 9.159 1.00 76.06 106 ALA A O 1
ATOM 821 N N . TYR A 1 107 ? 6.804 -3.262 10.250 1.00 79.44 107 TYR A N 1
ATOM 822 C CA . TYR A 1 107 ? 5.729 -2.398 9.747 1.00 79.44 107 TYR A CA 1
ATOM 823 C C . TYR A 1 107 ? 5.455 -1.175 10.633 1.00 79.44 107 TYR A C 1
ATOM 825 O O . TYR A 1 107 ? 4.646 -0.326 10.252 1.00 79.44 107 TYR A O 1
ATOM 833 N N . GLN A 1 108 ? 6.100 -1.067 11.803 1.00 87.06 108 GLN A N 1
ATOM 834 C CA . GLN A 1 108 ? 5.965 0.069 12.730 1.00 87.06 108 GLN A CA 1
ATOM 835 C C . GLN A 1 108 ? 4.503 0.446 13.034 1.00 87.06 108 GLN A C 1
ATOM 837 O O . GLN A 1 108 ? 4.129 1.619 13.150 1.00 87.06 108 GLN A O 1
ATOM 842 N N . GLY A 1 109 ? 3.633 -0.558 13.098 1.00 90.38 109 GLY A N 1
ATOM 843 C CA . GLY A 1 109 ? 2.214 -0.405 13.394 1.00 90.38 109 GLY A CA 1
ATOM 844 C C . GLY A 1 109 ? 1.356 0.034 12.213 1.00 90.38 109 GLY A C 1
ATOM 845 O O . GLY A 1 109 ? 0.154 0.165 12.406 1.00 90.38 109 GLY A O 1
ATOM 846 N N . LEU A 1 110 ? 1.905 0.244 11.012 1.00 93.69 110 LEU A N 1
ATOM 847 C CA . LEU A 1 110 ? 1.133 0.666 9.841 1.00 93.69 110 LEU A CA 1
ATOM 848 C C . LEU A 1 110 ? 0.052 -0.364 9.492 1.00 93.69 110 LEU A C 1
ATOM 850 O O . LEU A 1 110 ? 0.362 -1.511 9.164 1.00 93.69 110 LEU A O 1
ATOM 854 N N . LEU A 1 111 ? -1.217 0.049 9.547 1.00 94.94 111 LEU A N 1
ATOM 855 C CA . LEU A 1 111 ? -2.348 -0.805 9.174 1.00 94.94 111 LEU A CA 1
ATOM 856 C C . LEU A 1 111 ? -2.833 -0.510 7.762 1.00 94.94 111 LEU A C 1
ATOM 858 O O . LEU A 1 111 ? -3.071 -1.425 6.978 1.00 94.94 111 LEU A O 1
ATOM 862 N N . THR A 1 112 ? -3.015 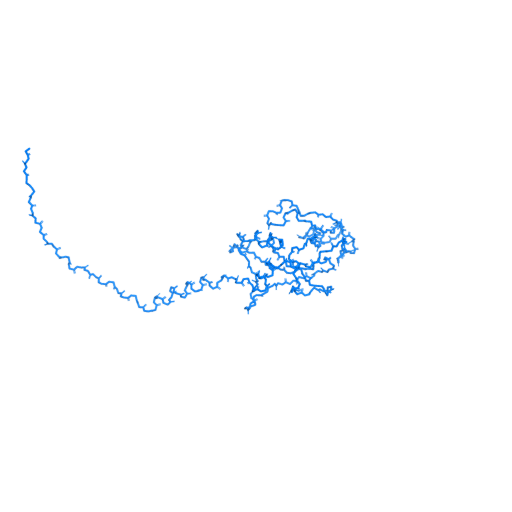0.769 7.438 1.00 95.69 112 THR A N 1
ATOM 863 C CA . THR A 1 112 ? -3.483 1.187 6.117 1.00 95.69 112 THR A CA 1
ATOM 864 C C . THR A 1 112 ? -3.244 2.673 5.885 1.00 95.69 112 THR A C 1
ATOM 866 O O . THR A 1 112 ? -3.114 3.449 6.831 1.00 95.69 112 THR A O 1
ATOM 869 N N . TYR A 1 113 ? -3.207 3.071 4.619 1.00 95.00 113 TYR A N 1
ATOM 870 C CA . TYR A 1 113 ? -3.119 4.470 4.214 1.00 95.00 113 TYR A CA 1
ATOM 871 C C . TYR A 1 113 ? -4.518 5.052 4.033 1.00 95.00 113 TYR A C 1
ATOM 873 O O . TYR A 1 113 ? -5.377 4.435 3.401 1.00 95.00 113 TYR A O 1
ATOM 881 N N . THR A 1 114 ? -4.724 6.271 4.513 1.00 95.38 114 THR A N 1
ATOM 882 C CA . THR A 1 114 ? -6.011 6.980 4.471 1.00 95.38 114 THR A CA 1
ATOM 883 C C . THR A 1 114 ? -6.074 7.930 3.282 1.00 95.38 114 THR A C 1
ATOM 885 O O . THR A 1 114 ? -6.406 9.105 3.385 1.00 95.38 114 THR A O 1
ATOM 888 N N . ASP A 1 115 ? -5.715 7.400 2.117 1.00 92.94 115 ASP A N 1
ATOM 889 C CA . ASP A 1 115 ? -5.744 8.117 0.851 1.00 92.94 115 ASP A CA 1
ATOM 890 C C . ASP A 1 115 ? -6.246 7.198 -0.277 1.00 92.94 115 ASP A C 1
ATOM 892 O O . ASP A 1 115 ? -6.169 5.967 -0.162 1.00 92.94 115 ASP A O 1
ATOM 896 N N . PRO A 1 116 ? -6.758 7.762 -1.384 1.00 91.44 116 PRO A N 1
ATOM 897 C CA . PRO A 1 116 ? -7.315 6.973 -2.483 1.00 91.44 116 PRO A CA 1
ATOM 898 C C . PRO A 1 116 ? -6.258 6.264 -3.351 1.00 91.44 116 PRO A C 1
ATOM 900 O O . PRO A 1 116 ? -6.605 5.509 -4.260 1.00 91.44 116 PRO A O 1
ATOM 903 N N . ARG A 1 117 ? -4.961 6.473 -3.104 1.00 89.19 117 ARG A N 1
ATOM 904 C CA . ARG A 1 117 ? -3.891 6.056 -4.021 1.00 89.19 117 ARG A CA 1
ATOM 905 C C . ARG A 1 117 ? -3.782 4.546 -4.087 1.00 89.19 117 ARG A C 1
ATOM 907 O O . ARG A 1 117 ? -3.640 3.905 -3.056 1.00 89.19 117 ARG A O 1
ATOM 914 N N . GLY A 1 118 ? -3.848 3.963 -5.277 1.00 90.81 118 GLY A N 1
ATOM 915 C CA . GLY A 1 118 ? -3.776 2.511 -5.444 1.00 90.81 118 GLY A CA 1
ATOM 916 C C . GLY A 1 118 ? -5.040 1.769 -4.994 1.00 90.81 118 GLY A C 1
ATOM 917 O O . GLY A 1 118 ? -5.057 0.543 -5.046 1.00 90.81 118 GLY A O 1
ATOM 918 N N . ASN A 1 119 ? -6.111 2.469 -4.593 1.00 93.81 119 ASN A N 1
ATOM 919 C CA . ASN A 1 119 ? -7.420 1.869 -4.319 1.00 93.81 119 ASN A CA 1
ATOM 920 C C . ASN A 1 119 ? -8.174 1.652 -5.641 1.00 93.81 119 ASN A C 1
ATOM 922 O O . ASN A 1 119 ? -9.116 2.379 -5.963 1.00 93.81 119 ASN A O 1
ATOM 926 N N . LEU A 1 120 ? -7.722 0.692 -6.439 1.00 91.56 120 LEU A N 1
ATOM 927 C CA . LEU A 1 120 ? -8.265 0.437 -7.769 1.00 91.56 120 LEU A CA 1
ATOM 928 C C . LEU A 1 120 ? -9.423 -0.572 -7.692 1.00 91.56 120 LEU A C 1
ATOM 930 O O . LEU A 1 120 ? -9.299 -1.563 -6.970 1.00 91.56 120 LEU A O 1
ATOM 934 N N . PRO A 1 121 ? -10.536 -0.370 -8.420 1.00 92.38 121 PRO A N 1
ATOM 935 C CA . PRO A 1 121 ? -11.699 -1.251 -8.324 1.00 92.38 121 PRO A CA 1
ATOM 936 C C . PRO A 1 121 ? -11.473 -2.669 -8.866 1.00 92.38 121 PRO A C 1
ATOM 938 O O . PRO A 1 121 ? -12.169 -3.579 -8.438 1.00 92.38 121 PRO A O 1
ATOM 941 N N . TRP A 1 122 ? -10.495 -2.874 -9.753 1.00 92.00 122 TRP A N 1
ATOM 942 C CA . TRP A 1 122 ? -10.114 -4.196 -10.280 1.00 92.00 122 TRP A CA 1
ATOM 943 C C . TRP A 1 122 ? -8.976 -4.867 -9.499 1.00 92.00 122 TRP A C 1
ATOM 945 O O . TRP A 1 122 ? -8.471 -5.904 -9.925 1.00 92.00 122 TRP A O 1
ATOM 955 N N . ASN A 1 123 ? -8.518 -4.282 -8.388 1.00 94.69 123 ASN A N 1
ATOM 956 C CA . ASN A 1 123 ? -7.566 -4.980 -7.530 1.00 94.69 123 ASN A CA 1
ATOM 957 C C . ASN A 1 123 ? -8.203 -6.268 -6.982 1.00 94.69 123 ASN A C 1
ATOM 959 O O . ASN A 1 123 ? -9.402 -6.266 -6.689 1.00 94.69 123 ASN A O 1
ATOM 963 N N . PRO A 1 124 ? -7.417 -7.339 -6.767 1.00 96.19 124 PRO A N 1
ATOM 964 C CA . PRO A 1 124 ? -7.944 -8.575 -6.205 1.00 96.19 124 PRO A CA 1
ATOM 965 C C . PRO A 1 124 ? -8.570 -8.320 -4.833 1.00 96.19 124 PRO A C 1
ATOM 967 O O . PRO A 1 124 ? -8.121 -7.444 -4.082 1.00 96.19 124 PRO A O 1
ATOM 970 N N . GLU A 1 125 ? -9.603 -9.083 -4.497 1.00 98.19 125 GLU A N 1
ATOM 971 C CA . GLU A 1 125 ? -10.253 -8.972 -3.197 1.00 98.19 125 GLU A CA 1
ATOM 972 C C . GLU A 1 125 ? -9.329 -9.444 -2.072 1.00 98.19 125 GLU A C 1
ATOM 974 O O . GLU A 1 125 ? -8.597 -10.426 -2.193 1.00 98.19 125 GLU A O 1
ATOM 979 N N . CYS A 1 126 ? -9.364 -8.718 -0.957 1.00 98.00 126 CYS A N 1
ATOM 980 C CA . CYS A 1 126 ? -8.746 -9.160 0.285 1.00 98.00 126 CYS A CA 1
ATOM 981 C C . CYS A 1 126 ? -9.708 -10.039 1.097 1.00 98.00 126 CYS A C 1
ATOM 983 O O . CYS A 1 126 ? -10.893 -10.135 0.791 1.00 98.00 126 CYS A O 1
ATOM 985 N N . THR A 1 127 ? -9.240 -10.593 2.217 1.00 97.75 127 THR A N 1
ATOM 986 C CA . THR A 1 127 ? -10.050 -11.418 3.137 1.00 97.75 127 THR A CA 1
ATOM 987 C C . THR A 1 127 ? -11.308 -10.715 3.668 1.00 97.75 127 THR A C 1
ATOM 989 O O . THR A 1 127 ? -12.227 -11.369 4.141 1.00 97.75 127 THR A O 1
ATOM 992 N N . CYS A 1 128 ? -11.380 -9.383 3.593 1.00 96.38 128 CYS A N 1
ATOM 993 C CA . CYS A 1 128 ? -12.573 -8.627 3.977 1.00 96.38 128 CYS A CA 1
ATOM 994 C C . CYS A 1 128 ? -13.670 -8.586 2.895 1.00 96.38 128 CYS A C 1
ATOM 996 O O . CYS A 1 128 ? -14.660 -7.893 3.108 1.00 96.38 128 CYS A O 1
ATOM 998 N N . GLY A 1 129 ? -13.474 -9.216 1.728 1.00 97.00 129 GLY A N 1
ATOM 999 C CA . GLY A 1 129 ? -14.391 -9.113 0.580 1.00 97.00 129 GLY A CA 1
ATOM 1000 C C . GLY A 1 129 ? -14.389 -7.733 -0.089 1.00 97.00 129 GLY A C 1
ATOM 1001 O O . GLY A 1 129 ? -15.329 -7.357 -0.776 1.00 97.00 129 GLY A O 1
ATOM 1002 N N . ALA A 1 130 ? -13.356 -6.926 0.161 1.00 96.81 130 ALA A N 1
ATOM 1003 C CA . ALA A 1 130 ? -13.175 -5.620 -0.465 1.00 96.81 130 ALA A CA 1
ATOM 1004 C C . ALA A 1 130 ? -11.976 -5.667 -1.421 1.00 96.81 130 ALA A C 1
ATOM 1006 O O . ALA A 1 130 ? -10.974 -6.304 -1.071 1.00 96.81 130 ALA A O 1
ATOM 1007 N N . PRO A 1 131 ? -12.000 -4.929 -2.549 1.00 97.00 131 PRO A N 1
ATOM 1008 C CA . PRO A 1 131 ? -10.826 -4.796 -3.404 1.00 97.00 131 PRO A CA 1
ATOM 1009 C C . PRO A 1 131 ? -9.627 -4.281 -2.606 1.00 97.00 131 PRO A C 1
ATOM 1011 O O . PRO A 1 131 ? -9.768 -3.390 -1.760 1.00 97.00 131 PRO A O 1
ATOM 1014 N N . SER A 1 132 ? -8.458 -4.871 -2.837 1.00 97.12 132 SER A N 1
ATOM 1015 C CA . SER A 1 132 ? -7.214 -4.510 -2.154 1.00 97.12 132 SER A CA 1
ATOM 1016 C C . SER A 1 132 ? -6.659 -3.156 -2.619 1.00 97.12 132 SER A C 1
ATOM 1018 O O . SER A 1 132 ? -7.220 -2.474 -3.478 1.00 97.12 132 SER A O 1
ATOM 1020 N N . LYS A 1 133 ? -5.556 -2.726 -2.005 1.00 94.44 133 LYS A N 1
ATOM 1021 C CA . LYS A 1 133 ? -4.780 -1.541 -2.371 1.00 94.44 133 LYS A CA 1
ATOM 1022 C C . LYS A 1 133 ? -3.479 -1.986 -3.020 1.00 94.44 133 LYS A C 1
ATOM 1024 O O . LYS A 1 133 ? -2.763 -2.795 -2.437 1.00 94.44 133 LYS A O 1
ATOM 1029 N N . LEU A 1 134 ? -3.175 -1.445 -4.194 1.00 93.31 134 LEU A N 1
ATOM 1030 C CA . LEU A 1 134 ? -1.883 -1.622 -4.844 1.00 93.31 134 LEU A CA 1
ATOM 1031 C C . LEU A 1 134 ? -0.862 -0.697 -4.179 1.00 93.31 134 LEU A C 1
ATOM 1033 O O . LEU A 1 134 ? -1.095 0.504 -4.030 1.00 93.31 134 LEU A O 1
ATOM 1037 N N . MET A 1 135 ? 0.263 -1.273 -3.792 1.00 91.19 135 MET A N 1
ATOM 1038 C CA . MET A 1 135 ? 1.357 -0.631 -3.085 1.00 91.19 135 MET A CA 1
ATOM 1039 C C . MET A 1 135 ? 2.683 -0.999 -3.749 1.00 91.19 135 MET A C 1
ATOM 1041 O O . MET A 1 135 ? 2.763 -1.924 -4.556 1.00 91.19 135 MET A O 1
ATOM 1045 N N . MET A 1 136 ? 3.735 -0.277 -3.383 1.00 90.00 136 MET A N 1
ATOM 1046 C CA . MET A 1 136 ? 5.096 -0.560 -3.819 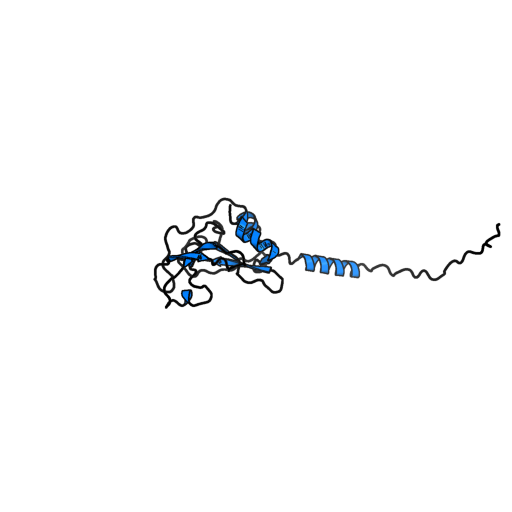1.00 90.00 136 MET A CA 1
ATOM 1047 C C . MET A 1 136 ? 5.983 -0.788 -2.606 1.00 90.00 136 MET A C 1
ATOM 1049 O O . MET A 1 136 ? 5.837 -0.115 -1.584 1.00 90.00 136 MET A O 1
ATOM 1053 N N . GLN A 1 137 ? 6.878 -1.763 -2.705 1.00 88.38 137 GLN A N 1
ATOM 1054 C CA . GLN A 1 137 ? 7.803 -2.088 -1.638 1.00 88.38 137 GLN A CA 1
ATOM 1055 C C . GLN A 1 137 ? 8.796 -0.953 -1.395 1.00 88.38 137 GLN A C 1
ATOM 1057 O O . GLN A 1 137 ? 9.202 -0.210 -2.296 1.00 88.38 137 GLN A O 1
ATOM 1062 N N . ASN A 1 138 ? 9.223 -0.870 -0.138 1.00 84.19 138 ASN A N 1
ATOM 1063 C CA . ASN A 1 138 ? 10.200 0.099 0.328 1.00 84.19 138 ASN A CA 1
ATOM 1064 C C . ASN A 1 138 ? 11.648 -0.375 0.135 1.00 84.19 138 ASN A C 1
ATOM 1066 O O . ASN A 1 138 ? 12.530 -0.014 0.907 1.00 84.19 138 ASN A O 1
ATOM 1070 N N . ILE A 1 139 ? 11.880 -1.242 -0.848 1.00 87.56 139 ILE A N 1
ATOM 1071 C CA . ILE A 1 139 ? 13.169 -1.869 -1.125 1.00 87.56 139 ILE A CA 1
ATOM 1072 C C . ILE A 1 139 ? 13.487 -1.600 -2.592 1.00 87.56 139 ILE A C 1
ATOM 1074 O O . ILE A 1 139 ? 12.642 -1.812 -3.461 1.00 87.56 139 ILE A O 1
ATOM 1078 N N . ILE A 1 140 ? 14.689 -1.084 -2.844 1.00 91.38 140 ILE A N 1
ATOM 1079 C CA . ILE A 1 140 ? 15.260 -0.994 -4.188 1.00 91.38 140 ILE A CA 1
ATOM 1080 C C . ILE A 1 140 ? 16.074 -2.270 -4.378 1.00 91.38 140 ILE A C 1
ATOM 1082 O O . ILE A 1 140 ? 16.967 -2.556 -3.580 1.00 91.38 140 ILE A O 1
ATOM 1086 N N . LEU A 1 141 ? 15.718 -3.054 -5.387 1.00 92.38 141 LEU A N 1
ATOM 1087 C CA . LEU A 1 141 ? 16.411 -4.285 -5.735 1.00 92.38 141 LEU A CA 1
ATOM 1088 C C . LEU A 1 141 ? 17.785 -3.982 -6.369 1.00 92.38 141 LEU A C 1
ATOM 1090 O O . LEU A 1 141 ? 17.998 -2.866 -6.852 1.00 92.38 141 LEU A O 1
ATOM 1094 N N . PRO A 1 142 ? 18.724 -4.951 -6.398 1.00 94.94 142 PRO A N 1
ATOM 1095 C CA . PRO A 1 142 ? 20.054 -4.752 -6.989 1.00 94.94 142 PRO A CA 1
ATOM 1096 C C . PRO A 1 142 ? 20.042 -4.331 -8.466 1.00 94.94 142 PRO A C 1
ATOM 1098 O O . PRO A 1 142 ? 20.967 -3.667 -8.920 1.00 94.94 142 PRO A O 1
ATOM 1101 N N . ASP A 1 143 ? 18.986 -4.686 -9.199 1.00 92.94 143 ASP A N 1
ATOM 1102 C CA . ASP A 1 143 ? 18.745 -4.312 -10.599 1.00 92.94 143 ASP A CA 1
ATOM 1103 C C . ASP A 1 143 ? 18.141 -2.899 -10.756 1.00 92.94 143 ASP A C 1
ATOM 1105 O O . ASP A 1 143 ? 17.776 -2.489 -11.854 1.00 92.94 143 ASP A O 1
ATOM 1109 N N . GLY A 1 144 ? 18.010 -2.138 -9.663 1.00 92.38 144 GLY A N 1
ATOM 1110 C CA . GLY A 1 144 ? 17.398 -0.812 -9.668 1.00 92.38 144 GLY A CA 1
ATOM 1111 C C . GLY A 1 144 ? 15.873 -0.836 -9.788 1.00 92.38 144 GLY A C 1
ATOM 1112 O O . GLY A 1 144 ? 15.264 0.220 -9.975 1.00 92.38 144 GLY A O 1
ATOM 1113 N N . MET A 1 145 ? 15.237 -2.001 -9.661 1.00 93.19 145 MET A N 1
ATOM 1114 C CA . MET A 1 145 ? 13.786 -2.145 -9.721 1.00 93.19 145 MET A CA 1
ATOM 1115 C C . MET A 1 145 ? 13.146 -2.075 -8.333 1.00 93.19 145 MET A C 1
ATOM 1117 O O . MET A 1 145 ? 13.794 -2.149 -7.287 1.00 93.19 145 MET A O 1
ATOM 1121 N N . ARG A 1 146 ? 11.823 -1.937 -8.319 1.00 90.81 146 ARG A N 1
ATOM 1122 C CA . ARG A 1 146 ? 10.981 -2.047 -7.132 1.00 90.81 146 ARG A CA 1
ATOM 1123 C C . ARG A 1 146 ? 9.813 -2.961 -7.386 1.00 90.81 146 ARG A C 1
ATOM 1125 O O . ARG A 1 146 ? 9.224 -2.954 -8.460 1.00 90.81 146 ARG A O 1
ATOM 1132 N N . GLU A 1 147 ? 9.439 -3.696 -6.358 1.00 92.25 147 GLU A N 1
ATOM 1133 C CA . GLU A 1 147 ? 8.344 -4.646 -6.425 1.00 92.25 147 GLU A CA 1
ATOM 1134 C C . GLU A 1 147 ? 7.012 -4.017 -6.030 1.00 92.25 147 GLU A C 1
ATOM 1136 O O . GLU A 1 147 ? 6.923 -3.263 -5.059 1.00 92.25 147 GLU A O 1
ATOM 1141 N N . LEU A 1 148 ? 5.956 -4.369 -6.761 1.00 92.12 148 LEU A N 1
ATOM 1142 C CA . LEU A 1 148 ? 4.589 -4.055 -6.366 1.00 92.12 148 LEU A CA 1
ATOM 1143 C C . LEU A 1 148 ? 4.009 -5.173 -5.492 1.00 92.12 148 LEU A C 1
ATOM 1145 O O . LEU A 1 148 ? 4.425 -6.329 -5.573 1.00 92.12 148 LEU A O 1
ATOM 1149 N N . TYR A 1 149 ? 3.033 -4.824 -4.657 1.00 94.06 149 TYR A N 1
ATOM 1150 C CA . TYR A 1 149 ? 2.259 -5.770 -3.853 1.00 94.06 149 TYR A CA 1
ATOM 1151 C C . TYR A 1 149 ? 0.851 -5.234 -3.583 1.00 94.06 149 TYR A C 1
ATOM 1153 O O . TYR A 1 149 ? 0.600 -4.032 -3.655 1.00 94.06 149 TYR A O 1
ATOM 1161 N N . TYR A 1 150 ? -0.075 -6.124 -3.251 1.00 95.38 150 TYR A N 1
ATOM 1162 C CA . TYR A 1 150 ? -1.412 -5.783 -2.788 1.00 95.38 150 TYR A CA 1
ATOM 1163 C C . TYR A 1 150 ? -1.519 -5.938 -1.275 1.00 95.38 150 TYR A C 1
ATOM 1165 O O . TYR A 1 150 ? -1.009 -6.905 -0.711 1.00 95.38 150 TYR A O 1
ATOM 1173 N N . CYS A 1 151 ? -2.236 -5.026 -0.622 1.00 95.81 151 CYS A N 1
ATOM 1174 C CA . CYS A 1 151 ? -2.582 -5.126 0.796 1.00 95.81 151 CYS A CA 1
ATOM 1175 C C . CYS A 1 151 ? -4.049 -4.759 1.063 1.00 95.81 151 CYS A C 1
ATOM 1177 O O . CYS A 1 151 ? -4.752 -4.237 0.197 1.00 95.81 151 CYS A O 1
ATOM 1179 N N . CYS A 1 152 ? -4.556 -5.033 2.266 1.00 97.38 152 CYS A N 1
ATOM 1180 C CA . CYS A 1 152 ? -5.922 -4.648 2.623 1.00 97.38 152 CYS A CA 1
ATOM 1181 C C . CYS A 1 152 ? -6.093 -3.116 2.620 1.00 97.38 152 CYS A C 1
ATOM 1183 O O . CYS A 1 152 ? -5.564 -2.419 3.490 1.00 97.38 152 CYS A O 1
ATOM 1185 N N . ARG A 1 153 ? -6.923 -2.580 1.711 1.00 96.56 153 ARG A N 1
ATOM 1186 C CA . ARG A 1 153 ? -7.200 -1.129 1.656 1.00 96.56 153 ARG A CA 1
ATOM 1187 C C . ARG A 1 153 ? -7.931 -0.585 2.885 1.00 96.56 153 ARG A C 1
ATOM 1189 O O . ARG A 1 153 ? -7.980 0.620 3.075 1.00 96.56 153 ARG A O 1
ATOM 1196 N N . LEU A 1 154 ? -8.553 -1.464 3.673 1.00 96.81 154 LEU A N 1
ATOM 1197 C CA . LEU A 1 154 ? -9.327 -1.106 4.864 1.00 96.81 154 LEU A CA 1
ATOM 1198 C C . LEU A 1 154 ? -8.525 -1.265 6.164 1.00 96.81 154 LEU A C 1
ATOM 1200 O O . LEU A 1 154 ? -9.024 -0.887 7.217 1.00 96.81 154 LEU A O 1
ATOM 1204 N N . GLY A 1 155 ? -7.333 -1.874 6.123 1.00 95.75 155 GLY A N 1
ATOM 1205 C CA . GLY A 1 155 ? -6.529 -2.161 7.320 1.00 95.75 155 GLY A CA 1
ATOM 1206 C C . GLY A 1 155 ? -7.152 -3.168 8.297 1.00 95.75 155 GLY A C 1
ATOM 1207 O O . GLY A 1 155 ? -6.699 -3.269 9.433 1.00 95.75 155 GLY A O 1
ATOM 1208 N N . LYS A 1 156 ? -8.194 -3.901 7.876 1.00 95.56 156 LYS A N 1
ATOM 1209 C CA . LYS A 1 156 ? -8.970 -4.829 8.723 1.00 95.56 156 LYS A CA 1
ATOM 1210 C C . LYS A 1 156 ? -8.470 -6.278 8.697 1.00 95.56 156 LYS A C 1
ATOM 1212 O O . LYS A 1 156 ? -8.897 -7.078 9.520 1.00 95.56 156 LYS A O 1
ATOM 1217 N N . CYS A 1 157 ? -7.586 -6.636 7.768 1.00 96.12 157 CYS A N 1
ATOM 1218 C CA . CYS A 1 157 ? -6.968 -7.962 7.701 1.00 96.12 157 CYS A CA 1
ATOM 1219 C C . CYS A 1 157 ? -5.508 -7.868 7.248 1.00 96.12 157 CYS A C 1
ATOM 1221 O O . CYS A 1 157 ? -5.069 -6.837 6.738 1.00 96.12 157 CYS A O 1
ATOM 1223 N N . SER A 1 158 ? -4.771 -8.969 7.387 1.00 94.19 158 SER A N 1
ATOM 1224 C CA . SER A 1 158 ? -3.364 -9.083 6.992 1.00 94.19 158 SER A CA 1
ATOM 1225 C C . SER A 1 158 ? -3.172 -9.573 5.552 1.00 94.19 158 SER A C 1
ATOM 1227 O O . SER A 1 158 ? -2.224 -10.307 5.281 1.00 94.19 158 SER A O 1
ATOM 1229 N N . PHE A 1 159 ? -4.095 -9.245 4.643 1.00 96.88 159 PHE A N 1
ATOM 1230 C CA . PHE A 1 159 ? -3.995 -9.661 3.244 1.00 96.88 159 PHE A CA 1
ATOM 1231 C C . PHE A 1 159 ? -2.712 -9.127 2.603 1.00 96.88 159 PHE A C 1
ATOM 1233 O O . PHE A 1 159 ? -2.417 -7.934 2.705 1.00 96.88 159 PHE A O 1
ATOM 1240 N N . TYR A 1 160 ? -2.006 -10.018 1.914 1.00 95.62 160 TYR A N 1
ATOM 1241 C CA . TYR A 1 160 ? -0.828 -9.730 1.113 1.00 95.62 160 TYR A CA 1
ATOM 1242 C C . TYR A 1 160 ? -0.874 -10.598 -0.141 1.00 95.62 160 TYR A C 1
ATOM 1244 O O . TYR A 1 160 ? -1.063 -11.810 -0.047 1.00 95.62 160 TYR A O 1
ATOM 1252 N N . ALA A 1 161 ? -0.696 -9.988 -1.307 1.00 96.88 161 ALA A N 1
ATOM 1253 C CA . ALA A 1 161 ? -0.569 -10.712 -2.563 1.00 96.88 161 ALA A CA 1
ATOM 1254 C C . ALA A 1 161 ? 0.413 -10.001 -3.489 1.00 96.88 161 ALA A C 1
ATOM 1256 O O . ALA A 1 161 ? 0.634 -8.796 -3.381 1.00 96.88 161 ALA A O 1
ATOM 1257 N N . VAL A 1 162 ? 0.989 -10.752 -4.419 1.00 95.69 162 VAL A N 1
ATOM 1258 C CA . VAL A 1 162 ? 1.956 -10.234 -5.383 1.00 95.69 162 VAL A CA 1
ATOM 1259 C C . VAL A 1 162 ? 1.275 -10.120 -6.751 1.00 95.69 162 VAL A C 1
ATOM 1261 O O . VAL A 1 162 ? 0.792 -11.140 -7.246 1.00 95.69 162 VAL A O 1
ATOM 1264 N N . PRO A 1 163 ? 1.210 -8.927 -7.375 1.00 93.88 163 PRO A N 1
ATOM 1265 C CA . PRO A 1 163 ? 0.800 -8.808 -8.768 1.00 93.88 163 PRO A CA 1
ATOM 1266 C C . PRO A 1 163 ? 1.781 -9.569 -9.652 1.00 93.88 163 PRO A C 1
ATOM 1268 O O . PRO A 1 163 ? 2.997 -9.407 -9.527 1.00 93.88 163 PRO A O 1
ATOM 1271 N N . ARG A 1 164 ? 1.240 -10.389 -10.551 1.00 93.75 164 ARG A N 1
ATOM 1272 C CA . ARG A 1 164 ? 2.013 -11.150 -11.530 1.00 93.75 164 ARG A CA 1
ATOM 1273 C C . ARG A 1 164 ? 1.653 -10.707 -12.942 1.00 93.75 164 ARG A C 1
ATOM 1275 O O . ARG A 1 164 ? 0.507 -10.339 -13.194 1.00 93.75 164 ARG A O 1
ATOM 1282 N N . ASP A 1 165 ? 2.634 -10.705 -13.832 1.00 88.25 165 ASP A N 1
ATOM 1283 C CA . ASP A 1 165 ? 2.416 -10.464 -15.254 1.00 88.25 165 ASP A CA 1
ATOM 1284 C C . ASP A 1 165 ? 1.852 -11.706 -15.965 1.00 88.25 165 ASP A C 1
ATOM 1286 O O . ASP A 1 165 ? 1.568 -12.735 -15.345 1.00 88.25 165 ASP A O 1
ATOM 1290 N N . LYS A 1 166 ? 1.680 -11.611 -17.288 1.00 87.06 166 LYS A N 1
ATOM 1291 C CA . LYS A 1 166 ? 1.157 -12.710 -18.116 1.00 87.06 166 LYS A CA 1
ATOM 1292 C C . LYS A 1 166 ? 2.043 -13.965 -18.126 1.00 87.06 166 LYS A C 1
ATOM 1294 O O . LYS A 1 166 ? 1.571 -15.021 -18.529 1.00 87.06 166 LYS A O 1
ATOM 1299 N N . TYR A 1 167 ? 3.297 -13.858 -17.689 1.00 91.12 167 TYR A N 1
ATOM 1300 C CA . TYR A 1 167 ? 4.243 -14.967 -17.572 1.00 91.12 167 TYR A CA 1
ATOM 1301 C C . TYR A 1 167 ? 4.365 -15.476 -16.129 1.00 91.12 167 TYR A C 1
ATOM 1303 O O . TYR A 1 167 ? 5.144 -16.385 -15.851 1.00 91.12 167 TYR A O 1
ATOM 1311 N N . GLY A 1 168 ? 3.604 -14.905 -15.191 1.00 90.75 168 GLY A N 1
ATOM 1312 C CA . GLY A 1 168 ? 3.661 -15.258 -13.778 1.00 90.75 168 GLY A CA 1
ATOM 1313 C C . GLY A 1 168 ? 4.802 -14.585 -13.010 1.00 90.75 168 GLY A C 1
ATOM 1314 O O . GLY A 1 168 ? 4.926 -14.823 -11.802 1.00 90.75 168 GLY A O 1
ATOM 1315 N N . ALA A 1 169 ? 5.611 -13.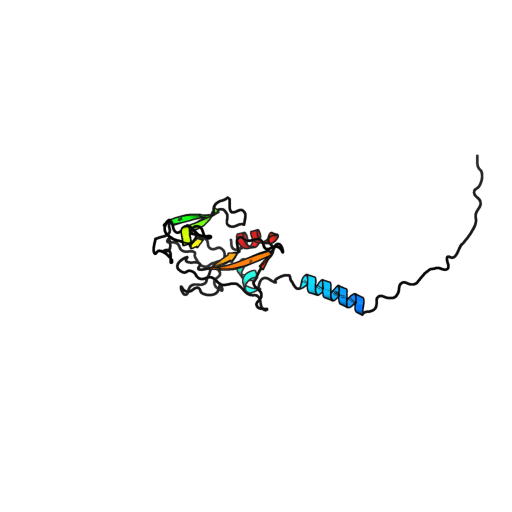735 -13.647 1.00 91.75 169 ALA A N 1
ATOM 1316 C CA . ALA A 1 169 ? 6.676 -13.002 -12.975 1.00 91.75 169 ALA A CA 1
ATOM 1317 C C . ALA A 1 169 ? 6.087 -11.876 -12.117 1.00 91.75 169 ALA A C 1
ATOM 1319 O O . ALA A 1 169 ? 5.052 -11.297 -12.445 1.00 91.75 169 ALA A O 1
ATOM 1320 N N . GLN A 1 170 ? 6.726 -11.578 -10.985 1.00 93.88 170 GLN A N 1
ATOM 1321 C CA . GLN A 1 170 ? 6.289 -10.483 -10.124 1.00 93.88 170 GLN A CA 1
ATOM 1322 C C . GLN A 1 170 ? 6.447 -9.150 -10.845 1.00 93.88 170 GLN A C 1
ATOM 1324 O O . GLN A 1 170 ? 7.507 -8.843 -11.387 1.00 93.88 170 GLN A O 1
ATOM 1329 N N . VAL A 1 171 ? 5.394 -8.340 -10.803 1.00 91.19 171 VAL A N 1
ATOM 1330 C CA . VAL A 1 171 ? 5.409 -7.021 -11.421 1.00 91.19 171 VAL A CA 1
ATOM 1331 C C . VAL A 1 171 ? 6.381 -6.114 -10.676 1.00 91.19 171 VAL A C 1
ATOM 1333 O O . VAL A 1 171 ? 6.288 -5.921 -9.456 1.00 91.19 171 VAL A O 1
ATOM 1336 N N . ARG A 1 172 ? 7.297 -5.536 -11.448 1.00 91.69 172 ARG A N 1
ATOM 1337 C CA . ARG A 1 172 ? 8.317 -4.602 -10.995 1.00 91.69 172 ARG A CA 1
ATOM 1338 C C . ARG A 1 172 ? 8.211 -3.294 -11.768 1.00 91.69 172 ARG A C 1
ATOM 1340 O O . ARG A 1 172 ? 7.655 -3.250 -12.861 1.00 91.69 172 ARG A O 1
ATOM 1347 N N . VAL A 1 173 ? 8.731 -2.227 -11.179 1.00 88.38 173 VAL A N 1
ATOM 1348 C CA . VAL A 1 173 ? 8.847 -0.913 -11.816 1.00 88.38 173 VAL A CA 1
ATOM 1349 C C . VAL A 1 173 ? 10.252 -0.356 -11.597 1.00 88.38 173 VAL A C 1
ATOM 1351 O O . VAL A 1 173 ? 10.811 -0.573 -10.516 1.00 88.38 173 VAL A O 1
ATOM 1354 N N . PRO A 1 174 ? 10.834 0.373 -12.561 1.00 91.25 174 PRO A N 1
ATOM 1355 C CA . PRO A 1 174 ? 12.113 1.041 -12.351 1.00 91.25 174 PRO A CA 1
ATOM 1356 C C . PRO A 1 174 ? 12.050 1.994 -11.155 1.00 91.25 174 PRO A C 1
ATOM 1358 O O . PRO A 1 174 ? 11.085 2.746 -10.993 1.00 91.25 174 PRO A O 1
ATOM 1361 N N . HIS A 1 175 ? 13.084 2.013 -10.310 1.00 90.06 175 HIS A N 1
ATOM 1362 C CA . HIS A 1 175 ? 13.131 2.931 -9.170 1.00 90.06 175 HIS A CA 1
ATOM 1363 C C . HIS A 1 175 ? 13.045 4.401 -9.609 1.00 90.06 175 HIS A C 1
ATOM 1365 O O . HIS A 1 175 ? 12.415 5.208 -8.927 1.00 90.06 175 HIS A O 1
ATOM 1371 N N . THR A 1 176 ? 13.615 4.739 -10.765 1.00 88.00 176 THR A N 1
ATOM 1372 C CA . THR A 1 176 ? 13.541 6.074 -11.379 1.00 88.00 176 THR A CA 1
ATOM 1373 C C . THR A 1 176 ? 12.108 6.499 -11.708 1.00 88.00 176 THR A C 1
ATOM 1375 O O . THR A 1 176 ? 11.781 7.681 -11.620 1.00 88.00 176 THR A O 1
ATOM 1378 N N . GLU A 1 177 ? 11.227 5.545 -12.005 1.00 84.88 177 GLU A N 1
ATOM 1379 C CA . GLU A 1 177 ? 9.808 5.778 -12.277 1.00 84.88 177 GLU A CA 1
ATOM 1380 C C . GLU A 1 177 ? 8.925 5.615 -11.032 1.00 84.88 177 GLU A C 1
ATOM 1382 O O . GLU A 1 177 ? 7.772 6.045 -11.025 1.00 84.88 177 GLU A O 1
ATOM 1387 N N . ALA A 1 178 ? 9.447 5.040 -9.945 1.00 80.62 178 ALA A N 1
ATOM 1388 C CA . ALA A 1 178 ? 8.721 4.825 -8.694 1.00 80.62 178 ALA A CA 1
ATOM 1389 C C . ALA A 1 178 ? 7.971 6.078 -8.193 1.00 80.62 178 ALA A C 1
ATOM 1391 O O . ALA A 1 178 ? 6.791 5.953 -7.849 1.00 80.62 178 ALA A O 1
ATOM 1392 N N . PRO A 1 179 ? 8.554 7.299 -8.201 1.00 75.38 179 PRO A N 1
ATOM 1393 C CA . PRO A 1 179 ? 7.815 8.500 -7.819 1.00 75.38 179 PRO A CA 1
ATOM 1394 C C . PRO A 1 179 ? 6.570 8.730 -8.675 1.00 75.38 179 PRO A C 1
ATOM 1396 O O . PRO A 1 179 ? 5.575 9.226 -8.162 1.00 75.38 179 PRO A O 1
ATOM 1399 N N . TYR A 1 180 ? 6.601 8.359 -9.953 1.00 75.00 180 TYR A N 1
ATOM 1400 C CA . TYR A 1 180 ? 5.470 8.478 -10.866 1.00 75.00 180 TYR A CA 1
ATOM 1401 C C . TYR A 1 180 ? 4.342 7.529 -10.470 1.00 75.00 180 TYR A C 1
ATOM 1403 O O . TYR A 1 180 ? 3.201 7.956 -10.342 1.00 75.00 180 TYR A O 1
ATOM 1411 N N . TYR A 1 181 ? 4.665 6.272 -10.168 1.00 73.25 181 TYR A N 1
ATOM 1412 C CA . TYR A 1 181 ? 3.688 5.276 -9.723 1.00 73.25 181 TYR A CA 1
ATOM 1413 C C . TYR A 1 181 ? 3.033 5.651 -8.388 1.00 73.25 181 TYR A C 1
ATOM 1415 O O . TYR A 1 181 ? 1.818 5.525 -8.232 1.00 73.25 181 TYR A O 1
ATOM 1423 N N . ILE A 1 182 ? 3.810 6.196 -7.448 1.00 67.75 182 ILE A N 1
ATOM 1424 C CA . ILE A 1 182 ? 3.294 6.627 -6.140 1.00 67.75 182 ILE A CA 1
ATOM 1425 C C . ILE A 1 182 ? 2.478 7.919 -6.255 1.00 67.75 182 ILE A C 1
ATOM 1427 O O . ILE A 1 182 ? 1.450 8.065 -5.588 1.00 67.75 182 ILE A O 1
ATOM 1431 N N . LYS A 1 183 ? 2.936 8.865 -7.088 1.00 68.38 183 LYS A N 1
ATOM 1432 C CA . LYS A 1 183 ? 2.332 10.198 -7.235 1.00 68.38 183 LYS A CA 1
ATOM 1433 C C . LYS A 1 183 ? 1.224 10.282 -8.281 1.00 68.38 183 LYS A C 1
ATOM 1435 O O . LYS A 1 183 ? 0.484 11.248 -8.213 1.00 68.38 183 LYS A O 1
ATOM 1440 N N . ARG A 1 184 ? 1.069 9.321 -9.200 1.00 63.50 184 ARG A N 1
ATOM 1441 C CA . ARG A 1 184 ? -0.018 9.299 -10.207 1.00 63.50 184 ARG A CA 1
ATOM 1442 C C . ARG A 1 184 ? -1.114 8.280 -9.970 1.00 63.50 184 ARG A C 1
ATOM 1444 O O . ARG A 1 184 ? -2.209 8.432 -10.492 1.00 63.50 184 ARG A O 1
ATOM 1451 N N . ALA A 1 185 ? -0.923 7.376 -9.016 1.00 52.69 185 ALA A N 1
ATOM 1452 C CA . ALA A 1 185 ? -2.064 6.828 -8.288 1.00 52.69 185 ALA A CA 1
ATOM 1453 C C . ALA A 1 185 ? -2.950 7.932 -7.629 1.00 52.69 185 ALA A C 1
ATOM 1455 O O . ALA A 1 185 ? -4.018 7.628 -7.098 1.00 52.69 185 ALA A O 1
ATOM 1456 N N . VAL A 1 186 ? -2.500 9.193 -7.685 1.00 37.62 186 VAL A N 1
ATOM 1457 C CA . VAL A 1 186 ? -3.081 10.480 -7.271 1.00 37.62 186 VAL A CA 1
ATOM 1458 C C . VAL A 1 186 ? -3.193 11.298 -8.561 1.00 37.62 186 VAL A C 1
ATOM 1460 O O . VAL A 1 186 ? -2.180 11.673 -9.133 1.00 37.62 186 VAL A O 1
ATOM 1463 N N . PHE A 1 187 ? -4.328 11.301 -9.232 1.00 35.78 187 PHE A N 1
ATOM 1464 C CA . PHE A 1 187 ? -5.371 12.322 -9.198 1.00 35.78 187 PHE A CA 1
ATOM 1465 C C . PHE A 1 187 ? -6.511 11.789 -10.069 1.00 35.78 187 PHE A C 1
ATOM 1467 O O . PHE A 1 187 ? -6.196 11.103 -11.070 1.00 35.78 187 PHE A O 1
#

Foldseek 3Di:
DDDDDDDDDDDDDPDPDDDPPDDPVVVVVVVVVVCVVVVPPLPQAVCLVVQLQDPDFDAFDPAFEQQLQPRHTWDWDADDLVLPLARHGFIFTFDPPPPGCCCVDPNVRTQATRDRQQRGQPADAFPVRHHWGKDWDSDQDPVQKTFIWTAHSHSHDGDIGFDAHPVRHGRIDHSVCSNVSSPSSDD

Sequence (187 aa):
MAFTVPFNGQGTDPNMQCDPMLTESSFNNELDSLINGMSQMSILPEIIASGLYNPRRLPFPQEPPICCRCGTRSVPDRVPSSNRLGDADRPCYRCDNDACWWRTGAYQGLLTYTDPRGNLPWNPECTCGAPSKLMMQNIILPDGMRELYYCCRLGKCSFYAVPRDKYGAQVRVPHTEAPYYIKRAVF

Mean predicted aligned error: 11.88 Å

pLDDT: mean 79.54, std 19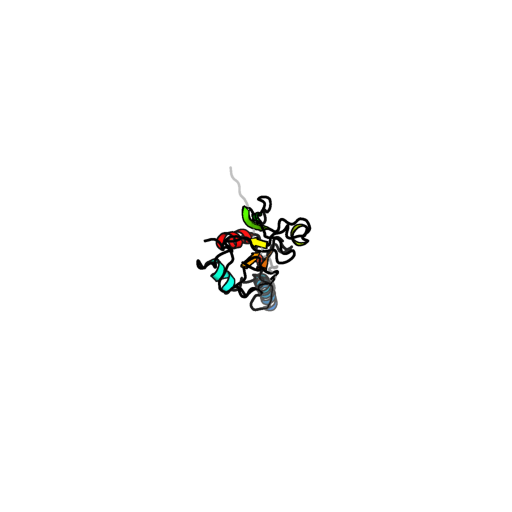.87, range [30.28, 98.19]

Radius of gyration: 28.72 Å; Cα contacts (8 Å, |Δi|>4): 311; chains: 1; bounding box: 77×50×80 Å

Solvent-accessible surface area (backbone atoms only — not comparable to full-atom values): 10935 Å² total; per-residue (Å²): 132,87,84,87,84,83,91,85,78,94,76,86,79,91,79,78,77,76,75,78,78,81,50,75,70,60,57,50,54,53,49,49,50,50,49,60,65,57,67,67,66,60,69,57,44,65,72,58,52,56,49,39,72,46,72,71,54,40,85,38,53,90,60,67,36,46,32,71,83,72,67,46,67,26,42,85,48,61,36,58,73,84,42,79,80,63,58,39,61,40,45,25,31,23,41,74,54,76,88,30,65,57,26,72,40,97,56,61,10,62,47,30,53,55,49,45,50,32,22,36,77,84,38,64,67,26,91,82,77,41,48,12,19,52,47,68,53,91,51,77,44,97,87,47,30,25,43,43,31,33,33,26,38,59,18,60,50,90,36,73,47,70,50,53,36,101,84,66,47,72,38,42,44,50,50,90,49,41,58,54,61,61,55,35,31,52,103

Secondary structure (DSSP, 8-state):
----PPP------S---PPPP--HHHHHHHHHHHHHHHTTS----HHHHHHHT-S-PPPPPSSPPBPTTT-PBPEEEE--TT-TTTTTT-EEEE---TT-HHHHSTTTTEEEESS-TT--TTSPB-TTSSB-EEEE-S---TTSEEEEEEE-TTSSS--EE--B-TTSPBPEEETTTHHHHHHHS--